Protein AF-A0A2G9GZN3-F1 (afdb_monomer_lite)

Radius of gyration: 18.07 Å; chains: 1; bounding box: 44×40×46 Å

InterPro domains:
  IPR024604 Serine/threonine-protein kinase haspin, C-terminal [SM01331] (128-210)

Organism: NCBI:txid429701

Secondary structure (DSSP, 8-state):
-----S------S---HHHHHHHHHHHHHH--SSPPGGGS-S----------BHHHHHHHHHHHHHHHTSS-B-S---GGGEEEEEE--TT---SBSSS-EEEEEE--SS-EEEETTEEEE--GGG--HHHHS-TT-HHHHHHHHHHHHHTT--SS--THHHHHHHHHHHHHHHHS-SB--HHHHHHHHHHHHHTTT-SSHHHHHTSGGGTTTBSS--

pLDDT: mean 73.01, std 17.75, range [25.95, 96.38]

Foldseek 3Di:
DDDPPVDDDDWQAADDVVVLVVVVVVCVPPPDPDPRSRVDGTDDDADQDDDADLVSLLLQLLVLLVVLQPLKQLLQQDSRQWHWDFDQDPDDDDQFPDRGDTDGRGPRPAIWDDDPNDIDGDQCLPPCVLCPDDDPPLSNVLNVVVCVQCVSVRRDRQQLSSLSSSLSSLVVVLVHDHDDDPVSNVVSVVLSVVSVPDRHSLVSSPDPSCPNTGPDND

Sequence (218 aa):
MVSHCHGLRVCQECYDSALVSAWEAWDAENESDNDNPKVYPADQDLDKFVTQNFDEARSLLALAIAEAAYEFEHRDLHWGNILLRRECSATCSSFLKKKVYLYLLISTLWFKFCKNEDVLFLDLSSNPEPFEDPKGNKQANTYRKMRDVTDKCWEGSFPKTNVLWLQFLVSDLLLKKYEKSSKDKKELRSLKKRLNSYGSAKEAVSDPFFSGLLIEKL

Structure (mmCIF, N/CA/C/O backbone):
data_AF-A0A2G9GZN3-F1
#
_entry.id   AF-A0A2G9GZN3-F1
#
loop_
_atom_site.group_PDB
_atom_site.id
_atom_site.type_symbol
_atom_site.label_atom_id
_atom_site.label_alt_id
_atom_site.label_comp_id
_atom_site.label_asym_id
_atom_site.label_entity_id
_atom_site.label_seq_id
_atom_site.pdbx_PDB_ins_code
_atom_site.Cartn_x
_atom_site.Cartn_y
_atom_site.Cartn_z
_atom_site.occupancy
_atom_site.B_iso_or_equiv
_atom_site.auth_seq_id
_atom_site.auth_comp_id
_atom_site.auth_asym_id
_atom_site.auth_atom_id
_atom_site.pdbx_PDB_model_num
ATOM 1 N N . MET A 1 1 ? -11.477 13.035 -12.952 1.00 28.00 1 MET A N 1
ATOM 2 C CA . MET A 1 1 ? -11.012 14.436 -12.827 1.00 28.00 1 MET A CA 1
ATOM 3 C C . MET A 1 1 ? -9.506 14.376 -12.627 1.00 28.00 1 MET A C 1
ATOM 5 O O . MET A 1 1 ? -9.069 13.639 -11.757 1.00 28.00 1 MET A O 1
ATOM 9 N N . VAL A 1 2 ? -8.733 14.999 -13.516 1.00 25.95 2 VAL A N 1
ATOM 10 C CA . VAL A 1 2 ? -7.273 14.825 -13.621 1.00 25.95 2 VAL A CA 1
ATOM 11 C C . VAL A 1 2 ? -6.598 15.549 -12.453 1.00 25.95 2 VAL A C 1
ATOM 13 O O . VAL A 1 2 ? -6.867 16.736 -12.247 1.00 25.95 2 VAL A O 1
ATOM 16 N N . SER A 1 3 ? -5.753 14.858 -11.681 1.00 34.38 3 SER A N 1
ATOM 17 C CA . SER A 1 3 ? -4.846 15.524 -10.745 1.00 34.38 3 SER A CA 1
ATOM 18 C C . SER A 1 3 ? -3.977 16.474 -11.565 1.00 34.38 3 SER A C 1
ATOM 20 O O . SER A 1 3 ? -3.235 16.069 -12.458 1.00 34.38 3 SER A O 1
ATOM 22 N N . HIS A 1 4 ? -4.141 17.774 -11.342 1.00 33.62 4 HIS A N 1
ATOM 23 C CA . HIS A 1 4 ? -3.307 18.749 -12.022 1.00 33.62 4 HIS A CA 1
ATOM 24 C C . HIS A 1 4 ? -1.944 18.710 -11.335 1.00 33.62 4 HIS A C 1
ATOM 26 O O . HIS A 1 4 ? -1.755 19.283 -10.259 1.00 33.62 4 HIS A O 1
ATOM 32 N N . CYS A 1 5 ? -0.991 18.008 -11.948 1.00 39.75 5 CYS A N 1
ATOM 33 C CA . CYS A 1 5 ? 0.415 18.285 -11.706 1.00 39.75 5 CYS A CA 1
ATOM 34 C C . CYS A 1 5 ? 0.602 19.785 -11.977 1.00 39.75 5 CYS A C 1
ATOM 36 O O . CYS A 1 5 ? 0.400 20.240 -13.102 1.00 39.75 5 CYS A O 1
ATOM 38 N N . HIS A 1 6 ? 0.908 20.566 -10.937 1.00 41.47 6 HIS A N 1
ATOM 39 C CA . HIS A 1 6 ? 1.045 22.026 -11.050 1.00 41.47 6 HIS A CA 1
ATOM 40 C C . HIS A 1 6 ? 2.238 22.422 -11.947 1.00 41.47 6 HIS A C 1
ATOM 42 O O . HIS A 1 6 ? 2.377 23.577 -12.345 1.00 41.47 6 HIS A O 1
ATOM 48 N N . GLY A 1 7 ? 3.072 21.441 -12.290 1.00 35.69 7 GLY A N 1
ATOM 49 C CA . GLY A 1 7 ? 4.163 21.506 -13.242 1.00 35.69 7 GLY A CA 1
ATOM 50 C C . GLY A 1 7 ? 5.203 20.455 -12.876 1.00 35.69 7 GLY A C 1
ATOM 51 O O . GLY A 1 7 ? 5.519 20.286 -11.701 1.00 35.69 7 GLY A O 1
ATOM 52 N N . LEU A 1 8 ? 5.743 19.763 -13.875 1.00 40.09 8 LEU A N 1
ATOM 53 C CA . LEU A 1 8 ? 6.967 18.988 -13.718 1.00 40.09 8 LEU A CA 1
ATOM 54 C C . LEU A 1 8 ? 8.133 19.929 -14.018 1.00 40.09 8 LEU A C 1
ATOM 56 O O . LEU A 1 8 ? 8.182 20.530 -15.093 1.00 40.09 8 LEU A O 1
ATOM 60 N N . ARG A 1 9 ? 9.047 20.088 -13.065 1.00 44.12 9 ARG A N 1
ATOM 61 C CA . ARG A 1 9 ? 10.278 20.855 -13.253 1.00 44.12 9 ARG A CA 1
ATOM 62 C C . ARG A 1 9 ? 11.450 19.986 -12.841 1.00 44.12 9 ARG A C 1
ATOM 64 O O . ARG A 1 9 ? 11.386 19.315 -11.818 1.00 44.12 9 ARG A O 1
ATOM 71 N N . VAL A 1 10 ? 12.500 20.014 -13.647 1.00 43.88 10 VAL A N 1
ATOM 72 C CA . VAL A 1 10 ? 13.801 19.473 -13.265 1.00 43.88 10 VAL A CA 1
ATOM 73 C C . VAL A 1 10 ? 14.529 20.606 -12.550 1.00 43.88 10 VAL A C 1
ATOM 75 O O . VAL A 1 10 ? 14.785 21.645 -13.157 1.00 43.88 10 VAL A O 1
ATOM 78 N N . CYS A 1 11 ? 14.780 20.437 -11.255 1.00 45.72 11 CYS A N 1
ATOM 79 C CA . CYS A 1 11 ? 15.616 21.344 -10.474 1.00 45.72 11 CYS A CA 1
ATOM 80 C C . CYS A 1 11 ? 17.047 20.799 -10.480 1.00 45.72 11 CYS A C 1
ATOM 82 O O . CYS A 1 11 ? 17.236 19.598 -10.322 1.00 45.72 11 CYS A O 1
ATOM 84 N N . GLN A 1 12 ? 18.032 21.668 -10.707 1.00 45.78 12 GLN A N 1
ATOM 85 C CA . GLN A 1 12 ? 19.425 21.275 -10.943 1.00 45.78 12 GLN A CA 1
ATOM 86 C C . GLN A 1 12 ? 20.419 22.077 -10.073 1.00 45.78 12 GLN A C 1
ATOM 88 O O . GLN A 1 12 ? 21.582 22.216 -10.439 1.00 45.78 12 GLN A O 1
ATOM 93 N N . GLU A 1 13 ? 19.978 22.594 -8.915 1.00 52.94 13 GLU A N 1
ATOM 94 C CA . GLU A 1 13 ? 20.825 23.292 -7.926 1.00 52.94 13 GLU A CA 1
ATOM 95 C C . GLU A 1 13 ? 20.633 22.794 -6.490 1.00 52.94 13 GLU A C 1
ATOM 97 O O . GLU A 1 13 ? 19.534 22.362 -6.160 1.00 52.94 13 GLU A O 1
ATOM 102 N N . CYS A 1 14 ? 21.699 22.865 -5.670 1.00 58.94 14 CYS A N 1
ATOM 103 C CA . CYS A 1 14 ? 21.801 22.358 -4.291 1.00 58.94 14 CYS A CA 1
ATOM 104 C C . CYS A 1 14 ? 20.584 22.660 -3.409 1.00 58.94 14 CYS A C 1
ATOM 106 O O . CYS A 1 14 ? 19.927 23.689 -3.555 1.00 58.94 14 CYS A O 1
ATOM 108 N N . TYR A 1 15 ? 20.367 21.805 -2.410 1.00 60.62 15 TYR A N 1
ATOM 109 C CA . TYR A 1 15 ? 19.375 22.061 -1.378 1.00 60.62 15 TYR A CA 1
ATOM 110 C C . TYR A 1 15 ? 19.531 23.415 -0.707 1.00 60.62 15 TYR A C 1
ATOM 112 O O . TYR A 1 15 ? 20.628 23.810 -0.306 1.00 60.62 15 TYR A O 1
ATOM 120 N N . ASP A 1 16 ? 18.394 24.081 -0.519 1.00 74.81 16 ASP A N 1
ATOM 121 C CA . ASP A 1 16 ? 18.324 25.290 0.284 1.00 74.81 16 ASP A CA 1
ATOM 122 C C . ASP A 1 16 ? 18.828 25.003 1.707 1.00 74.81 16 ASP A C 1
ATOM 124 O O . ASP A 1 16 ? 18.494 23.981 2.320 1.00 74.81 16 ASP A O 1
ATOM 128 N N . SER A 1 17 ? 19.637 25.915 2.245 1.00 76.44 17 SER A N 1
ATOM 129 C CA . SER A 1 17 ? 20.240 25.768 3.569 1.00 76.44 17 SER A CA 1
ATOM 130 C C . SER A 1 17 ? 19.199 25.606 4.679 1.00 76.44 17 SER A C 1
ATOM 132 O O . SER A 1 17 ? 19.478 24.937 5.674 1.00 76.44 17 SER A O 1
ATOM 134 N N . ALA A 1 18 ? 17.985 26.136 4.498 1.00 77.19 18 ALA A N 1
ATOM 135 C CA . ALA A 1 18 ? 16.884 25.952 5.434 1.00 77.19 18 ALA A CA 1
ATOM 136 C C . ALA A 1 18 ? 16.395 24.495 5.491 1.00 77.19 18 ALA A C 1
ATOM 138 O O . ALA A 1 18 ? 16.109 23.996 6.580 1.00 77.19 18 ALA A O 1
ATOM 139 N N . LEU A 1 19 ? 16.332 23.797 4.349 1.00 71.56 19 LEU A N 1
ATOM 140 C CA . LEU A 1 19 ? 15.930 22.383 4.287 1.00 71.56 19 LEU A CA 1
ATOM 141 C C . LEU A 1 19 ? 16.989 21.486 4.921 1.00 71.56 19 LEU A C 1
ATOM 143 O O . LEU A 1 19 ? 16.681 20.606 5.719 1.00 71.56 19 LEU A O 1
ATOM 147 N N . VAL A 1 20 ? 18.251 21.782 4.630 1.00 74.94 20 VAL A N 1
ATOM 148 C CA . VAL A 1 20 ? 19.397 21.095 5.219 1.00 74.94 20 VAL A CA 1
ATOM 149 C C . VAL A 1 20 ? 19.402 21.217 6.746 1.00 74.94 20 VAL A C 1
ATOM 151 O O . VAL A 1 20 ? 19.552 20.222 7.449 1.00 74.94 20 VAL A O 1
ATOM 154 N N . SER A 1 21 ? 19.193 22.426 7.276 1.00 79.00 21 SER A N 1
ATOM 155 C CA . SER A 1 21 ? 19.113 22.643 8.725 1.00 79.00 21 SER A CA 1
ATOM 156 C C . SER A 1 21 ? 17.905 21.950 9.362 1.00 79.00 21 SER A C 1
ATOM 158 O O . SER A 1 21 ? 18.009 21.464 10.487 1.00 79.00 21 SER A O 1
ATOM 160 N N . ALA A 1 22 ? 16.770 21.875 8.659 1.00 78.62 22 ALA A N 1
ATOM 161 C CA . ALA A 1 22 ? 15.601 21.138 9.134 1.00 78.62 22 ALA A CA 1
ATOM 162 C C . ALA A 1 22 ? 15.870 19.626 9.212 1.00 78.62 22 ALA A C 1
ATOM 164 O O . ALA A 1 22 ? 15.484 18.985 10.191 1.00 78.62 22 ALA A O 1
ATOM 165 N N . TRP A 1 23 ? 16.577 19.072 8.224 1.00 83.06 23 TRP A N 1
ATOM 166 C CA . TRP A 1 23 ? 16.987 17.670 8.230 1.00 83.06 23 TRP A CA 1
ATOM 167 C C . TRP A 1 23 ? 17.959 17.363 9.374 1.00 83.06 23 TRP A C 1
ATOM 169 O O . TRP A 1 23 ? 17.730 16.415 10.117 1.00 83.06 23 TRP A O 1
ATOM 179 N N . GLU A 1 24 ? 18.992 18.190 9.580 1.00 84.19 24 GLU A N 1
ATOM 180 C CA . GLU A 1 24 ? 19.985 17.997 10.656 1.00 84.19 24 GLU A CA 1
ATOM 181 C C . GLU A 1 24 ? 19.343 18.034 12.049 1.00 84.19 24 GLU A C 1
ATOM 183 O O . GLU A 1 24 ? 19.702 17.246 12.924 1.00 84.19 24 GLU A O 1
ATOM 188 N N . ALA A 1 25 ? 18.356 18.913 12.246 1.00 84.75 25 ALA A N 1
ATOM 189 C CA . ALA A 1 25 ? 17.579 18.960 13.480 1.00 84.75 25 ALA A CA 1
ATOM 190 C C . ALA A 1 25 ? 16.747 17.684 13.689 1.00 84.75 25 ALA A C 1
ATOM 192 O O . ALA A 1 25 ? 16.638 17.196 14.811 1.00 84.75 25 ALA A O 1
ATOM 193 N N . TRP A 1 26 ? 16.176 17.129 12.616 1.00 80.75 26 TRP A N 1
ATOM 194 C CA . TRP A 1 26 ? 15.397 15.895 12.691 1.00 80.75 26 TRP A CA 1
ATOM 195 C C . TRP A 1 26 ? 16.278 14.665 12.936 1.00 80.75 26 TRP A C 1
ATOM 197 O O . TRP A 1 26 ? 15.930 13.826 13.768 1.00 80.75 26 TRP A O 1
ATOM 207 N N . ASP A 1 27 ? 17.410 14.561 12.239 1.00 87.88 27 ASP A N 1
ATOM 208 C CA . ASP A 1 27 ? 18.366 13.4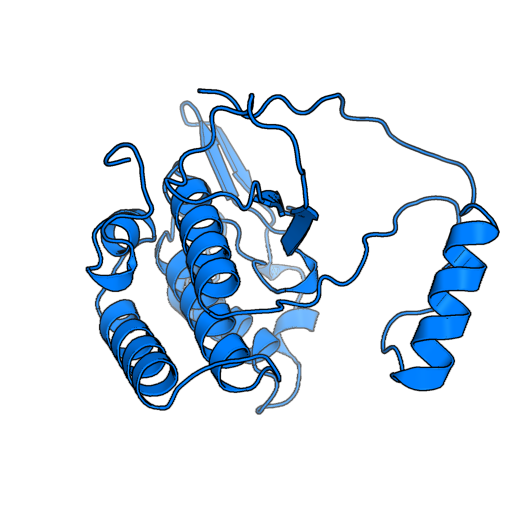53 12.343 1.00 87.88 27 ASP A CA 1
ATOM 209 C C . ASP A 1 27 ? 18.937 13.322 13.758 1.00 87.88 27 ASP A C 1
ATOM 211 O O . ASP A 1 27 ? 18.913 12.238 14.343 1.00 87.88 27 ASP A O 1
ATOM 215 N N . ALA A 1 28 ? 19.311 14.454 14.364 1.00 86.00 28 ALA A N 1
ATOM 216 C CA . ALA A 1 28 ? 19.797 14.509 15.741 1.00 86.00 28 ALA A CA 1
ATOM 217 C C . ALA A 1 28 ? 18.812 13.919 16.771 1.00 86.00 28 ALA A C 1
ATOM 219 O O . ALA A 1 28 ? 19.231 13.476 17.841 1.00 86.00 28 ALA A O 1
ATOM 220 N N . GLU A 1 29 ? 17.511 13.917 16.467 1.00 86.12 29 GLU A N 1
ATOM 221 C CA . GLU A 1 29 ? 16.461 13.402 17.349 1.00 86.12 29 GLU A CA 1
ATOM 222 C C . GLU A 1 29 ? 15.971 11.993 16.981 1.00 86.12 29 GLU A C 1
ATOM 224 O O . GLU A 1 29 ? 15.379 11.318 17.827 1.00 86.12 29 GLU A O 1
ATOM 229 N N . ASN A 1 30 ? 16.155 11.555 15.731 1.00 78.00 30 ASN A N 1
ATOM 230 C CA . ASN A 1 30 ? 15.440 10.396 15.189 1.00 78.00 30 ASN A CA 1
ATOM 231 C C . ASN A 1 30 ? 16.321 9.347 14.496 1.00 78.00 30 ASN A C 1
ATOM 233 O O . ASN A 1 30 ? 15.758 8.322 14.118 1.00 78.00 30 ASN A O 1
ATOM 237 N N . GLU A 1 31 ? 17.632 9.579 14.351 1.00 74.75 31 GLU A N 1
ATOM 238 C CA . GLU A 1 31 ? 18.579 8.702 13.636 1.00 74.75 31 GLU A CA 1
ATOM 239 C C . GLU A 1 31 ? 18.081 8.358 12.222 1.00 74.75 31 GLU A C 1
ATOM 241 O O . GLU A 1 31 ? 17.409 7.355 11.971 1.00 74.75 31 GLU A O 1
ATOM 246 N N . SER A 1 32 ? 18.361 9.243 11.273 1.00 65.94 32 SER A N 1
ATOM 247 C CA . SER A 1 32 ? 17.982 9.065 9.880 1.00 65.94 32 SER A CA 1
ATOM 248 C C . SER A 1 32 ? 18.885 8.045 9.188 1.00 65.94 32 SER A C 1
ATOM 250 O O . SER A 1 32 ? 20.099 8.197 9.150 1.00 65.94 32 SER A O 1
ATOM 252 N N . ASP A 1 33 ? 18.272 7.056 8.537 1.00 57.44 33 ASP A N 1
ATOM 253 C CA . ASP A 1 33 ? 18.961 6.124 7.630 1.00 57.44 33 ASP A CA 1
ATOM 254 C C . ASP A 1 33 ? 19.297 6.752 6.256 1.00 57.44 33 ASP A C 1
ATOM 256 O O . ASP A 1 33 ? 19.888 6.096 5.401 1.00 57.44 33 ASP A O 1
ATOM 260 N N . ASN A 1 34 ? 18.882 8.002 6.014 1.00 64.69 34 ASN A N 1
ATOM 261 C CA . ASN A 1 34 ? 19.174 8.722 4.772 1.00 64.69 34 ASN A CA 1
ATOM 262 C C . ASN A 1 34 ? 20.493 9.490 4.910 1.00 64.69 34 ASN A C 1
ATOM 264 O O . ASN A 1 34 ? 20.782 10.009 5.985 1.00 64.69 34 ASN A O 1
ATOM 268 N N . ASP A 1 35 ? 21.246 9.663 3.824 1.00 70.12 35 ASP A N 1
ATOM 269 C CA . ASP A 1 35 ? 22.378 10.590 3.858 1.00 70.12 35 ASP A CA 1
ATOM 270 C C . ASP A 1 35 ? 21.907 12.044 4.042 1.00 70.12 35 ASP A C 1
ATOM 272 O O . ASP A 1 35 ? 20.816 12.429 3.610 1.00 70.12 35 ASP A O 1
ATOM 276 N N . ASN A 1 36 ? 22.744 12.867 4.678 1.00 74.06 36 ASN A N 1
ATOM 277 C CA . ASN A 1 36 ? 22.468 14.289 4.874 1.00 74.06 36 ASN A CA 1
ATOM 278 C C . ASN A 1 36 ? 22.249 14.981 3.509 1.00 74.06 36 ASN A C 1
ATOM 280 O O . ASN A 1 36 ? 23.095 14.839 2.630 1.00 74.06 36 ASN A O 1
ATOM 284 N N . PRO A 1 37 ? 21.206 15.808 3.319 1.00 68.31 37 PRO A N 1
ATOM 285 C CA . PRO A 1 37 ? 20.920 16.454 2.036 1.00 68.31 37 PRO A CA 1
ATOM 286 C C . PRO A 1 37 ? 22.085 17.271 1.448 1.00 68.31 37 PRO A C 1
ATOM 288 O O . PRO A 1 37 ? 22.131 17.501 0.244 1.00 68.31 37 PRO A O 1
ATOM 291 N N . LYS A 1 38 ? 23.068 17.669 2.275 1.00 72.94 38 LYS A N 1
ATOM 292 C CA . LYS A 1 38 ? 24.327 18.310 1.849 1.00 72.94 38 LYS A CA 1
ATOM 293 C C . LYS A 1 38 ? 25.207 17.450 0.944 1.00 72.94 38 LYS A C 1
ATOM 295 O O . LYS A 1 38 ? 26.003 18.026 0.205 1.00 72.94 38 LYS A O 1
ATOM 300 N N . VAL A 1 39 ? 25.161 16.117 1.052 1.00 65.12 39 VAL A N 1
ATOM 301 C CA . VAL A 1 39 ? 25.993 15.238 0.204 1.00 65.12 39 VAL A CA 1
ATOM 302 C C . VAL A 1 39 ? 25.410 15.049 -1.189 1.00 65.12 39 VAL A C 1
ATOM 304 O O . VAL A 1 39 ? 26.152 14.669 -2.097 1.00 65.12 39 VAL A O 1
ATOM 307 N N . TYR A 1 40 ? 24.135 15.379 -1.390 1.00 52.66 40 TYR A N 1
ATOM 308 C CA . TYR A 1 40 ? 23.533 15.349 -2.711 1.00 52.66 40 TYR A CA 1
ATOM 309 C C . TYR A 1 40 ? 23.767 16.684 -3.431 1.00 52.66 40 TYR A C 1
ATOM 311 O O . TYR A 1 40 ? 23.490 17.757 -2.881 1.00 52.66 40 TYR A O 1
ATOM 319 N N . PRO A 1 41 ? 24.254 16.658 -4.685 1.00 54.25 41 PRO A N 1
ATOM 320 C CA . PRO A 1 41 ? 23.955 17.737 -5.608 1.00 54.25 41 PRO A CA 1
ATOM 321 C C . PRO A 1 41 ? 22.434 17.893 -5.666 1.00 54.25 41 PRO A C 1
ATOM 323 O O . PRO A 1 41 ? 21.716 16.925 -5.494 1.00 54.25 41 PRO A O 1
ATOM 326 N N . ALA A 1 42 ? 21.992 19.128 -5.845 1.00 42.25 42 ALA A N 1
ATOM 327 C CA . ALA A 1 42 ? 20.686 19.627 -6.260 1.00 42.25 42 ALA A CA 1
ATOM 328 C C . ALA A 1 42 ? 19.342 18.893 -6.163 1.00 42.25 42 ALA A C 1
ATOM 330 O O . ALA A 1 42 ? 18.291 19.528 -6.035 1.00 42.25 42 ALA A O 1
ATOM 331 N N . ASP A 1 43 ? 19.323 17.600 -6.370 1.00 43.34 43 ASP A N 1
ATOM 332 C CA . ASP A 1 43 ? 18.161 16.858 -6.767 1.00 43.34 43 ASP A CA 1
ATOM 333 C C . ASP A 1 43 ? 17.666 15.955 -5.631 1.00 43.34 43 ASP A C 1
ATOM 335 O O . ASP A 1 43 ? 18.065 14.806 -5.504 1.00 43.34 43 ASP A O 1
ATOM 339 N N . GLN A 1 44 ? 16.666 16.513 -4.925 1.00 39.62 44 GLN A N 1
ATOM 340 C CA . GLN A 1 44 ? 15.444 15.884 -4.369 1.00 39.62 44 GLN A CA 1
ATOM 341 C C . GLN A 1 44 ? 15.341 15.647 -2.851 1.00 39.62 44 GLN A C 1
ATOM 343 O O . GLN A 1 44 ? 15.824 14.620 -2.392 1.00 39.62 44 GLN A O 1
ATOM 348 N N . ASP A 1 45 ? 14.533 16.452 -2.113 1.00 37.47 45 ASP A N 1
ATOM 349 C CA . ASP A 1 45 ? 13.935 16.005 -0.822 1.00 37.47 45 ASP A CA 1
ATOM 350 C C . ASP A 1 45 ? 12.429 16.096 -0.803 1.00 37.47 45 ASP A C 1
ATOM 352 O O . ASP A 1 45 ? 11.800 16.959 -1.426 1.00 37.47 45 ASP A O 1
ATOM 356 N N . LEU A 1 46 ? 11.900 15.239 0.068 1.00 40.72 46 LEU A N 1
ATOM 357 C CA . LEU A 1 46 ? 10.513 15.147 0.444 1.00 40.72 46 LEU A CA 1
ATOM 358 C C . LEU A 1 46 ? 10.357 14.829 1.943 1.00 40.72 46 LEU A C 1
ATOM 360 O O . LEU A 1 46 ? 10.899 13.854 2.460 1.00 40.72 46 LEU A O 1
ATOM 364 N N . ASP A 1 47 ? 9.553 15.647 2.628 1.00 40.72 47 ASP A N 1
ATOM 365 C CA . ASP A 1 47 ? 9.335 15.613 4.079 1.00 40.72 47 ASP A CA 1
ATOM 366 C C . ASP A 1 47 ? 8.596 14.360 4.594 1.00 40.72 47 ASP A C 1
ATOM 368 O O . ASP A 1 47 ? 7.556 13.941 4.073 1.00 40.72 47 ASP A O 1
ATOM 372 N N . LYS A 1 48 ? 9.071 13.825 5.729 1.00 52.44 48 LYS A N 1
ATOM 373 C CA . LYS A 1 48 ? 8.456 12.703 6.462 1.00 52.44 48 LYS A CA 1
ATOM 374 C C . LYS A 1 48 ? 7.163 13.144 7.166 1.00 52.44 48 LYS A C 1
ATOM 376 O O . LYS A 1 48 ? 7.183 13.796 8.209 1.00 52.44 48 LYS A O 1
ATOM 381 N N . PHE A 1 49 ? 6.007 12.726 6.653 1.00 56.94 49 PHE A N 1
ATOM 382 C CA . PHE A 1 49 ? 4.718 13.023 7.284 1.00 56.94 49 PHE A CA 1
ATOM 383 C C . PHE A 1 49 ? 4.441 12.190 8.548 1.00 56.94 49 PHE A C 1
ATOM 385 O O . PHE A 1 49 ? 4.511 10.955 8.550 1.00 56.94 49 PHE A O 1
ATOM 392 N N . VAL A 1 50 ? 3.988 12.866 9.609 1.00 62.19 50 VAL A N 1
ATOM 393 C CA . VAL A 1 50 ? 3.500 12.243 10.848 1.00 62.19 50 VAL A CA 1
ATOM 394 C C . VAL A 1 50 ? 1.972 12.280 10.895 1.00 62.19 50 VAL A C 1
ATOM 396 O O . VAL A 1 50 ? 1.360 13.348 10.990 1.00 62.19 50 VAL A O 1
ATOM 399 N N . THR A 1 51 ? 1.354 11.097 10.862 1.00 65.44 51 THR A N 1
ATOM 400 C CA . THR A 1 51 ? -0.091 10.912 11.056 1.00 65.44 51 THR A CA 1
ATOM 401 C C . THR A 1 51 ? -0.483 11.241 12.498 1.00 65.44 51 THR A C 1
ATOM 403 O O . THR A 1 51 ? 0.077 10.672 13.432 1.00 65.44 51 THR A O 1
ATOM 406 N N . GLN A 1 52 ? -1.459 12.125 12.691 1.00 69.19 52 GLN A N 1
ATOM 407 C CA . GLN A 1 52 ? -1.910 12.615 13.995 1.00 69.19 52 GLN A CA 1
ATOM 408 C C . GLN A 1 52 ? -3.045 11.774 14.584 1.00 69.19 52 GLN A C 1
ATOM 410 O O . GLN A 1 52 ? -3.053 11.507 15.785 1.00 69.19 52 GLN A O 1
ATOM 415 N N . ASN A 1 53 ? -4.002 11.336 13.760 1.00 78.50 53 ASN A N 1
ATOM 416 C CA . ASN A 1 53 ? -5.194 10.633 14.242 1.00 78.50 53 ASN A CA 1
ATOM 417 C C . ASN A 1 53 ? -5.702 9.554 13.273 1.00 78.50 53 ASN A C 1
ATOM 419 O O . ASN A 1 53 ? -5.258 9.425 12.129 1.00 78.50 53 ASN A O 1
ATOM 423 N N . PHE A 1 54 ? -6.657 8.757 13.753 1.00 81.62 54 PHE A N 1
ATOM 424 C CA . PHE A 1 54 ? -7.217 7.644 12.995 1.00 81.62 54 PHE A CA 1
ATOM 425 C C . PHE A 1 54 ? -8.007 8.062 11.743 1.00 81.62 54 PHE A C 1
ATOM 427 O O . PHE A 1 54 ? -7.948 7.362 10.734 1.00 81.62 54 PHE A O 1
ATOM 434 N N . ASP A 1 55 ? -8.716 9.193 11.763 1.00 77.50 55 ASP A N 1
ATOM 435 C CA . ASP A 1 55 ? -9.439 9.684 10.581 1.00 77.50 55 ASP A CA 1
ATOM 436 C C . ASP A 1 55 ? -8.464 10.108 9.464 1.00 77.50 55 ASP A C 1
ATOM 438 O O . ASP A 1 55 ? -8.720 9.845 8.285 1.00 77.50 55 ASP A O 1
ATOM 442 N N . GLU A 1 56 ? -7.316 10.687 9.825 1.00 75.50 56 GLU A N 1
ATOM 443 C CA . GLU A 1 56 ? -6.224 10.991 8.895 1.00 75.50 56 GLU A CA 1
ATOM 444 C C . GLU A 1 56 ? -5.660 9.688 8.313 1.00 75.50 56 GLU A C 1
ATOM 446 O O . GLU A 1 56 ? -5.660 9.517 7.099 1.00 75.50 56 GLU A O 1
ATOM 451 N N . ALA A 1 57 ? -5.329 8.699 9.153 1.00 80.75 57 ALA A N 1
ATOM 452 C CA . ALA A 1 57 ? -4.874 7.376 8.706 1.00 80.75 57 ALA A CA 1
ATOM 453 C C . ALA A 1 57 ? -5.844 6.698 7.717 1.00 80.75 57 ALA A C 1
ATOM 455 O O . ALA A 1 57 ? -5.420 6.094 6.729 1.00 80.75 57 ALA A O 1
ATOM 456 N N . ARG A 1 58 ? -7.155 6.804 7.963 1.00 82.06 58 ARG A N 1
ATOM 457 C CA . ARG A 1 58 ? -8.190 6.284 7.058 1.00 82.06 58 ARG A CA 1
ATOM 458 C C . ARG A 1 58 ? -8.217 7.023 5.724 1.00 82.06 58 ARG A C 1
ATOM 460 O O . ARG A 1 58 ? -8.338 6.382 4.684 1.00 82.06 58 ARG A O 1
ATOM 467 N N . SER A 1 59 ? -8.104 8.346 5.761 1.00 74.44 59 SER A N 1
ATOM 468 C CA . SER A 1 59 ? -8.111 9.199 4.568 1.00 74.44 59 SER A CA 1
ATOM 469 C C . SER A 1 59 ? -6.899 8.925 3.674 1.00 74.44 59 SER A C 1
ATOM 471 O O . SER A 1 59 ? -7.037 8.838 2.459 1.00 74.44 59 SER A O 1
ATOM 473 N N . LEU A 1 60 ? -5.738 8.673 4.282 1.00 75.69 60 LEU A N 1
ATOM 474 C CA . LEU A 1 60 ? -4.512 8.269 3.588 1.00 75.69 60 LEU A CA 1
ATOM 475 C C . LEU A 1 60 ? -4.660 6.960 2.832 1.00 75.69 60 LEU A C 1
ATOM 477 O O . LEU A 1 60 ? -4.342 6.878 1.649 1.00 75.69 60 LEU A O 1
ATOM 481 N N . LEU A 1 61 ? -5.188 5.941 3.509 1.00 79.50 61 LEU A N 1
ATOM 482 C CA . LEU A 1 61 ? -5.454 4.654 2.879 1.00 79.50 61 LEU A CA 1
ATOM 483 C C . LEU A 1 61 ? -6.489 4.782 1.755 1.00 79.50 61 LEU A C 1
ATOM 485 O O . LEU A 1 61 ? -6.360 4.103 0.743 1.00 79.50 61 LEU A O 1
ATOM 489 N N . ALA A 1 62 ? -7.493 5.649 1.918 1.00 74.69 62 ALA A N 1
ATOM 490 C CA . ALA A 1 62 ? -8.502 5.889 0.891 1.00 74.69 62 ALA A CA 1
ATOM 491 C C . ALA A 1 62 ? -7.895 6.520 -0.373 1.00 74.69 62 ALA A C 1
ATOM 493 O O . ALA A 1 62 ? -8.228 6.088 -1.471 1.00 74.69 62 ALA A O 1
ATOM 494 N N . LEU A 1 63 ? -6.986 7.491 -0.225 1.00 66.25 63 LEU A N 1
ATOM 495 C CA . LEU A 1 63 ? -6.275 8.115 -1.349 1.00 66.25 63 LEU A CA 1
ATOM 496 C C . LEU A 1 63 ? -5.355 7.123 -2.059 1.00 66.25 63 LEU A C 1
ATOM 498 O O . LEU A 1 63 ? -5.453 6.967 -3.271 1.00 66.25 63 LEU A O 1
ATOM 502 N N . ALA A 1 64 ? -4.553 6.380 -1.293 1.00 69.06 64 ALA A N 1
ATOM 503 C CA . ALA A 1 64 ? -3.690 5.324 -1.817 1.00 69.06 64 ALA A CA 1
ATOM 504 C C . ALA A 1 64 ? -4.478 4.285 -2.631 1.00 69.06 64 ALA A C 1
ATOM 506 O O . ALA A 1 64 ? -4.043 3.846 -3.691 1.00 69.06 64 ALA A O 1
ATOM 507 N N . ILE A 1 65 ? -5.661 3.899 -2.145 1.00 72.25 65 ILE A N 1
ATOM 508 C CA . ILE A 1 65 ? -6.559 2.973 -2.838 1.00 72.25 65 ILE A CA 1
ATOM 509 C C . ILE A 1 65 ? -7.179 3.597 -4.082 1.00 72.25 65 ILE A C 1
ATOM 511 O O . ILE A 1 65 ? -7.290 2.919 -5.101 1.00 72.25 65 ILE A O 1
ATOM 515 N N . ALA A 1 66 ? -7.599 4.857 -3.994 1.00 65.50 66 ALA A N 1
ATOM 516 C CA . ALA A 1 66 ? -8.241 5.553 -5.095 1.00 65.50 66 ALA A CA 1
ATOM 517 C C . ALA A 1 66 ? -7.294 5.727 -6.284 1.00 65.50 66 ALA A C 1
ATOM 519 O O . ALA A 1 66 ? -7.678 5.463 -7.420 1.00 65.50 66 ALA A O 1
ATOM 520 N N . GLU A 1 67 ? -6.044 6.100 -6.022 1.00 64.31 67 GLU A N 1
ATOM 521 C CA . GLU A 1 67 ? -5.014 6.219 -7.057 1.00 64.31 67 GLU A CA 1
ATOM 522 C C . GLU A 1 67 ? -4.639 4.854 -7.629 1.00 64.31 67 GLU A C 1
ATOM 524 O O . GLU A 1 67 ? -4.601 4.669 -8.845 1.00 64.31 67 GLU A O 1
ATOM 529 N N . ALA A 1 68 ? -4.481 3.852 -6.764 1.00 64.06 68 ALA A N 1
ATOM 530 C CA . ALA A 1 68 ? -4.224 2.479 -7.179 1.00 64.06 68 ALA A CA 1
ATOM 531 C C . ALA A 1 68 ? -5.385 1.826 -7.959 1.00 64.06 68 ALA A C 1
ATOM 533 O O . ALA A 1 68 ? -5.198 0.759 -8.550 1.00 64.06 68 ALA A O 1
ATOM 534 N N . ALA A 1 69 ? -6.589 2.408 -7.942 1.00 66.50 69 ALA A N 1
ATOM 535 C CA . ALA A 1 69 ? -7.744 1.913 -8.688 1.00 66.50 69 ALA A CA 1
ATOM 536 C C . ALA A 1 69 ? -7.751 2.362 -10.165 1.00 66.50 69 ALA A C 1
ATOM 538 O O . ALA A 1 69 ? -8.455 1.750 -10.970 1.00 66.50 69 ALA A O 1
ATOM 539 N N . TYR A 1 70 ? -6.950 3.367 -10.544 1.00 66.50 70 TYR A N 1
ATOM 540 C CA . TYR A 1 70 ? -6.884 3.937 -11.901 1.00 66.50 70 TYR A CA 1
ATOM 541 C C . TYR A 1 70 ? -5.886 3.207 -12.831 1.00 66.50 70 TYR A C 1
ATOM 543 O O . TYR A 1 70 ? -5.028 3.831 -13.446 1.00 66.50 70 TYR A O 1
ATOM 551 N N . GLU A 1 71 ? -5.978 1.870 -12.922 1.00 62.94 71 GLU A N 1
ATOM 552 C CA . GLU A 1 71 ? -5.140 0.991 -13.787 1.00 62.94 71 GLU A CA 1
ATOM 553 C C . GLU A 1 71 ? -3.612 1.176 -13.661 1.00 62.94 71 GLU A C 1
ATOM 555 O O . GLU A 1 71 ? -2.821 0.733 -14.500 1.00 62.94 71 GLU A O 1
ATOM 560 N N . PHE A 1 72 ? -3.197 1.795 -12.564 1.00 74.12 72 PHE A N 1
ATOM 561 C CA . PHE A 1 72 ? -1.827 2.134 -12.249 1.00 74.12 72 PHE A CA 1
ATOM 562 C C . PHE A 1 72 ? -1.329 1.236 -11.115 1.00 74.12 72 PHE A C 1
ATOM 564 O O . PHE A 1 72 ? -1.961 1.124 -10.061 1.00 74.12 72 PHE A O 1
ATOM 571 N N . GLU A 1 73 ? -0.196 0.571 -11.325 1.00 79.31 73 GLU A N 1
ATOM 572 C CA . GLU A 1 73 ? 0.473 -0.229 -10.300 1.00 79.31 73 GLU A CA 1
ATOM 573 C C . GLU A 1 73 ? 1.618 0.594 -9.723 1.00 79.31 73 GLU A C 1
ATOM 575 O O . GLU A 1 73 ? 2.597 0.863 -10.418 1.00 79.31 73 GLU A O 1
ATOM 580 N N . HIS A 1 74 ? 1.506 0.987 -8.451 1.00 80.25 74 HIS A N 1
ATOM 581 C CA . HIS A 1 74 ? 2.518 1.849 -7.843 1.00 80.25 74 HIS A CA 1
ATOM 582 C C . HIS A 1 74 ? 3.838 1.115 -7.614 1.00 80.25 74 HIS A C 1
ATOM 584 O O . HIS A 1 74 ? 4.877 1.745 -7.662 1.00 80.25 74 HIS A O 1
ATOM 590 N N . ARG A 1 75 ? 3.767 -0.187 -7.297 1.00 84.88 75 ARG A N 1
ATOM 591 C CA . ARG A 1 75 ? 4.849 -1.142 -6.963 1.00 84.88 75 ARG A CA 1
ATOM 592 C C . ARG A 1 75 ? 5.929 -0.688 -5.974 1.00 84.88 75 ARG A C 1
ATOM 594 O O . ARG A 1 75 ? 6.726 -1.527 -5.585 1.00 84.88 75 ARG A O 1
ATOM 601 N N . ASP A 1 76 ? 5.865 0.523 -5.433 1.00 83.69 76 ASP A N 1
ATOM 602 C CA . ASP A 1 76 ? 6.734 0.966 -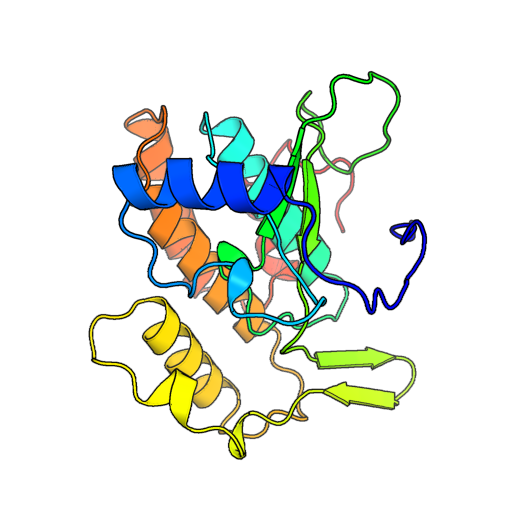4.340 1.00 83.69 76 ASP A CA 1
ATOM 603 C C . ASP A 1 76 ? 6.029 1.874 -3.323 1.00 83.69 76 ASP A C 1
ATOM 605 O O . ASP A 1 76 ? 6.478 2.957 -2.971 1.00 83.69 76 ASP A O 1
ATOM 609 N N . LEU A 1 77 ? 4.812 1.511 -2.913 1.00 82.88 77 LEU A N 1
ATOM 610 C CA . LEU A 1 77 ? 3.952 2.390 -2.108 1.00 82.88 77 LEU A CA 1
ATOM 611 C C . LEU A 1 77 ? 4.259 2.262 -0.603 1.00 82.88 77 LEU A C 1
ATOM 613 O O . LEU A 1 77 ? 3.409 1.858 0.197 1.00 82.88 77 LEU A O 1
ATOM 617 N N . HIS A 1 78 ? 5.498 2.574 -0.217 1.00 83.44 78 HIS A N 1
ATOM 618 C CA . HIS A 1 78 ? 5.892 2.727 1.186 1.00 83.44 78 HIS A CA 1
ATOM 619 C C . HIS A 1 78 ? 5.645 4.159 1.681 1.00 83.44 78 HIS A C 1
ATOM 621 O O . HIS A 1 78 ? 5.376 5.073 0.909 1.00 83.44 78 HIS A O 1
ATOM 627 N N . TRP A 1 79 ? 5.751 4.373 2.996 1.00 78.50 79 TRP A N 1
ATOM 628 C CA . TRP A 1 79 ? 5.502 5.685 3.605 1.00 78.50 79 TRP A CA 1
ATOM 629 C C . TRP A 1 79 ? 6.445 6.793 3.136 1.00 78.50 79 TRP A C 1
ATOM 631 O O . TRP A 1 79 ? 6.049 7.948 3.203 1.00 78.50 79 TRP A O 1
ATOM 641 N N . GLY A 1 80 ? 7.651 6.453 2.673 1.00 70.44 80 GLY A N 1
ATOM 642 C CA . GLY A 1 80 ? 8.589 7.429 2.107 1.00 70.44 80 GLY A CA 1
ATOM 643 C C . GLY A 1 80 ? 8.115 7.986 0.765 1.00 70.44 80 GLY A C 1
ATOM 644 O O . GLY A 1 80 ? 8.368 9.142 0.463 1.00 70.44 80 GLY A O 1
ATOM 645 N N . ASN A 1 81 ? 7.327 7.208 0.022 1.00 73.62 81 ASN A N 1
ATOM 646 C CA . ASN A 1 81 ? 6.723 7.659 -1.224 1.00 73.62 81 ASN A CA 1
ATOM 647 C C . ASN A 1 81 ? 5.347 8.294 -1.009 1.00 73.62 81 ASN A C 1
ATOM 649 O O . ASN A 1 81 ? 4.736 8.694 -1.981 1.00 73.62 81 ASN A O 1
ATOM 653 N N . ILE A 1 82 ? 4.836 8.407 0.222 1.00 71.19 82 ILE A N 1
ATOM 654 C CA . ILE A 1 82 ? 3.534 9.027 0.504 1.00 71.19 82 ILE A CA 1
ATOM 655 C C . ILE A 1 82 ? 3.753 10.438 1.037 1.00 71.19 82 ILE A C 1
ATOM 657 O O . ILE A 1 82 ? 4.078 10.635 2.209 1.00 71.19 82 ILE A O 1
ATOM 661 N N . LEU A 1 83 ? 3.515 11.424 0.180 1.00 62.62 83 LEU A N 1
ATOM 662 C CA . LEU A 1 83 ? 3.635 12.832 0.536 1.00 62.62 83 LEU A CA 1
ATOM 663 C C . LEU A 1 83 ? 2.289 13.418 0.837 1.00 62.62 83 LEU A C 1
ATOM 665 O O . LEU A 1 83 ? 1.319 13.125 0.145 1.00 62.62 83 LEU A O 1
ATOM 669 N N . LEU A 1 84 ? 2.247 14.245 1.873 1.00 62.91 84 LEU A N 1
ATOM 670 C CA . LEU A 1 84 ? 1.001 14.706 2.446 1.00 62.91 84 LEU A CA 1
ATOM 671 C C . LEU A 1 84 ? 1.125 16.158 2.850 1.00 62.91 84 LEU A C 1
ATOM 673 O O . LEU A 1 84 ? 1.893 16.528 3.735 1.00 62.91 84 LEU A O 1
ATOM 677 N N . ARG A 1 85 ? 0.300 16.979 2.212 1.00 60.12 85 ARG A N 1
ATOM 678 C CA . ARG A 1 85 ? 0.161 18.395 2.529 1.00 60.12 85 ARG A CA 1
ATOM 679 C C . ARG A 1 85 ? -1.166 18.610 3.236 1.00 60.12 85 ARG A C 1
ATOM 681 O O . ARG A 1 85 ? -2.200 18.258 2.680 1.00 60.12 85 ARG A O 1
ATOM 688 N N . ARG A 1 86 ? -1.136 19.190 4.440 1.00 62.56 86 ARG A N 1
ATOM 689 C CA . ARG A 1 86 ? -2.346 19.649 5.138 1.00 62.56 86 ARG A CA 1
ATOM 690 C C . ARG A 1 86 ? -2.754 20.999 4.569 1.00 62.56 86 ARG A C 1
ATOM 692 O O . ARG A 1 86 ? -1.950 21.927 4.568 1.00 62.56 86 ARG A O 1
ATOM 699 N N . GLU A 1 87 ? -3.999 21.126 4.132 1.00 56.44 87 GLU A N 1
ATOM 700 C CA . GLU A 1 87 ? -4.542 22.407 3.677 1.00 56.44 87 GLU A CA 1
ATOM 701 C C . GLU A 1 87 ? -5.783 22.798 4.493 1.00 56.44 87 GLU A C 1
ATOM 703 O O . GLU A 1 87 ? -6.655 21.973 4.753 1.00 56.44 87 GLU A O 1
ATOM 708 N N . CYS A 1 88 ? -5.851 24.064 4.922 1.00 48.66 88 CYS A N 1
ATOM 709 C CA . CYS A 1 88 ? -6.939 24.615 5.750 1.00 48.66 88 CYS A CA 1
ATOM 710 C C . CYS A 1 88 ? -8.058 25.294 4.930 1.00 48.66 88 CYS A C 1
ATOM 712 O O . CYS A 1 88 ? -8.967 25.895 5.501 1.00 48.66 88 CYS A O 1
ATOM 714 N N . SER A 1 89 ? -8.001 25.234 3.598 1.00 47.81 89 SER A N 1
ATOM 715 C CA . SER A 1 89 ? -8.939 25.925 2.702 1.00 47.81 89 SER A CA 1
ATOM 716 C C . SER A 1 89 ? -10.246 25.146 2.516 1.00 47.81 89 SER A C 1
ATOM 718 O O . SER A 1 89 ? -10.231 23.948 2.264 1.00 47.81 89 SER A O 1
ATOM 720 N N . ALA A 1 90 ? -11.393 25.826 2.593 1.00 42.25 90 ALA A N 1
ATOM 721 C CA . ALA A 1 90 ? -12.728 25.238 2.436 1.00 42.25 90 ALA A CA 1
ATOM 722 C C . ALA A 1 90 ? -13.114 24.900 0.977 1.00 42.25 90 ALA A C 1
ATOM 724 O O . ALA A 1 90 ? -14.222 24.420 0.746 1.00 42.25 90 ALA A O 1
ATOM 725 N N . THR A 1 91 ? -12.232 25.152 0.005 1.00 36.91 91 THR A N 1
ATOM 726 C CA . THR A 1 91 ? -12.592 25.240 -1.422 1.00 36.91 91 THR A CA 1
ATOM 727 C C . THR A 1 91 ? -11.927 24.181 -2.305 1.00 36.91 91 THR A C 1
ATOM 729 O O . THR A 1 91 ? -11.742 24.417 -3.496 1.00 36.91 91 THR A O 1
ATOM 732 N N . CYS A 1 92 ? -11.547 23.022 -1.760 1.00 38.94 92 CYS A N 1
ATOM 733 C CA . CYS A 1 92 ? -10.934 21.962 -2.560 1.00 38.94 92 CYS A CA 1
ATOM 734 C C . CYS A 1 92 ? -11.888 20.779 -2.780 1.00 38.94 92 CYS A C 1
ATOM 736 O O . CYS A 1 92 ? -12.379 20.165 -1.836 1.00 38.94 92 CYS A O 1
ATOM 738 N N . SER A 1 93 ? -12.155 20.446 -4.041 1.00 40.44 93 SER A N 1
ATOM 739 C CA . SER A 1 93 ? -12.910 19.259 -4.441 1.00 40.44 93 SER A CA 1
ATOM 740 C C . SER A 1 93 ? -12.017 18.017 -4.344 1.00 40.44 93 SER A C 1
ATOM 742 O O . SER A 1 93 ? -11.415 17.607 -5.335 1.00 40.44 93 SER A O 1
ATOM 744 N N . SER A 1 94 ? -11.893 17.422 -3.158 1.00 49.22 94 SER A N 1
ATOM 745 C CA . SER A 1 94 ? -11.244 16.114 -2.990 1.00 49.22 94 SER A CA 1
ATOM 746 C C . SER A 1 94 ? -12.283 15.016 -2.769 1.00 49.22 94 SER A C 1
ATOM 748 O O . SER A 1 94 ? -13.387 15.279 -2.303 1.00 49.22 94 SER A O 1
ATOM 750 N N . PHE A 1 95 ? -11.932 13.764 -3.074 1.00 50.44 95 PHE A N 1
ATOM 751 C CA . PHE A 1 95 ? -12.800 12.591 -2.907 1.00 50.44 95 PHE A CA 1
ATOM 752 C C . PHE A 1 95 ? -13.157 12.272 -1.441 1.00 50.44 95 PHE A C 1
ATOM 754 O O . PHE A 1 95 ? -13.787 11.249 -1.207 1.00 50.44 95 PHE A O 1
ATOM 761 N N . LEU A 1 96 ? -12.770 13.096 -0.459 1.00 50.94 96 LEU A N 1
ATOM 762 C CA . LEU A 1 96 ? -12.909 12.835 0.976 1.00 50.94 96 LEU A CA 1
ATOM 763 C C . LEU A 1 96 ? -13.994 13.713 1.625 1.00 50.94 96 LEU A C 1
ATOM 765 O O . LEU A 1 96 ? -13.942 14.935 1.560 1.00 50.94 96 LEU A O 1
ATOM 769 N N . LYS A 1 97 ? -14.959 13.104 2.330 1.00 46.00 97 LYS A N 1
ATOM 770 C CA . LYS A 1 97 ? -16.071 13.820 3.004 1.00 46.00 97 LYS A CA 1
ATOM 771 C C . LYS A 1 97 ? -15.702 14.581 4.295 1.00 46.00 97 LYS A C 1
ATOM 773 O O . LYS A 1 97 ? -16.565 15.259 4.850 1.00 46.00 97 LYS A O 1
ATOM 778 N N . LYS A 1 98 ? -14.475 14.471 4.823 1.00 43.25 98 LYS A N 1
ATOM 779 C CA . LYS A 1 98 ? -14.052 15.132 6.081 1.00 43.25 98 LYS A CA 1
ATOM 780 C C . LYS A 1 98 ? -12.895 16.111 5.855 1.00 43.25 98 LYS A C 1
ATOM 782 O O . LYS A 1 98 ? -12.043 15.875 5.011 1.00 43.25 98 LYS A O 1
ATOM 787 N N . LYS A 1 99 ? -12.879 17.184 6.664 1.00 39.69 99 LYS A N 1
ATOM 788 C CA . LYS A 1 99 ? -12.000 18.375 6.631 1.00 39.69 99 LYS A CA 1
ATOM 789 C C . LYS A 1 99 ? -10.504 18.104 6.901 1.00 39.69 99 LYS A C 1
ATOM 791 O O . LYS A 1 99 ? -9.909 18.750 7.758 1.00 39.69 99 LYS A O 1
ATOM 796 N N . VAL A 1 100 ? -9.892 17.162 6.196 1.00 43.28 100 VAL A N 1
ATOM 797 C CA . VAL A 1 100 ? -8.434 17.087 6.053 1.00 43.28 100 VAL A CA 1
ATOM 798 C C . VAL A 1 100 ? -8.170 16.854 4.574 1.00 43.28 100 VAL A C 1
ATOM 800 O O . VAL A 1 100 ? -8.360 15.753 4.059 1.00 43.28 100 VAL A O 1
ATOM 803 N N . TYR A 1 101 ? -7.796 17.922 3.876 1.00 49.88 101 TYR A N 1
ATOM 804 C CA . TYR A 1 101 ? -7.375 17.828 2.487 1.00 49.88 101 TYR A CA 1
ATOM 805 C C . TYR A 1 101 ? -5.957 17.289 2.496 1.00 49.88 101 TYR A C 1
ATOM 807 O O . TYR A 1 101 ? -5.036 17.970 2.936 1.00 49.88 101 TYR A O 1
ATOM 815 N N . LEU A 1 102 ? -5.830 16.028 2.101 1.00 49.00 102 LEU A N 1
ATOM 816 C CA . LEU A 1 102 ? -4.566 15.338 1.924 1.00 49.00 102 LEU A CA 1
ATOM 817 C C . LEU A 1 102 ? -4.374 15.226 0.417 1.00 49.00 102 LEU A C 1
ATOM 819 O O . LEU A 1 102 ? -5.182 14.602 -0.267 1.00 49.00 102 LEU A O 1
ATOM 823 N N . TYR A 1 103 ? -3.343 15.881 -0.099 1.00 46.78 103 TYR A N 1
ATOM 824 C CA . TYR A 1 103 ? -2.843 15.576 -1.432 1.00 46.78 103 TYR A CA 1
ATOM 825 C C . TYR A 1 103 ? -1.849 14.456 -1.276 1.00 46.78 103 TYR A C 1
ATOM 827 O O . TYR A 1 103 ? -0.944 14.586 -0.457 1.00 46.78 103 TYR A O 1
ATOM 835 N N . LEU A 1 104 ? -2.047 13.392 -2.039 1.00 53.59 104 LEU A N 1
ATOM 836 C CA . LEU A 1 104 ? -1.080 12.332 -2.178 1.00 53.59 104 LEU A CA 1
ATOM 837 C C . LEU A 1 104 ? -0.241 12.670 -3.413 1.00 53.59 104 LEU A C 1
ATOM 839 O O . LEU A 1 104 ? -0.751 12.701 -4.528 1.00 53.59 104 LEU A O 1
ATOM 843 N N . LEU A 1 105 ? 1.025 13.024 -3.211 1.00 49.50 105 LEU A N 1
ATOM 844 C CA . LEU A 1 105 ? 2.009 12.874 -4.278 1.00 49.50 105 LEU A CA 1
ATOM 845 C C . LEU A 1 105 ? 2.704 11.557 -3.985 1.00 49.50 105 LEU A C 1
ATOM 847 O O . LEU A 1 105 ? 3.313 11.421 -2.922 1.00 49.50 105 LEU A O 1
ATOM 851 N N . ILE A 1 106 ? 2.561 10.596 -4.895 1.00 54.94 106 ILE A N 1
ATOM 852 C CA . ILE A 1 106 ? 3.346 9.378 -4.814 1.00 54.94 106 ILE A CA 1
ATOM 853 C C . ILE A 1 106 ? 4.601 9.534 -5.660 1.00 54.94 106 ILE A C 1
ATOM 855 O O . ILE A 1 106 ? 4.511 9.873 -6.838 1.00 54.94 106 ILE A O 1
ATOM 859 N N . SER A 1 107 ? 5.771 9.336 -5.052 1.00 54.50 107 SER A N 1
ATOM 860 C CA . SER A 1 107 ? 7.027 9.264 -5.796 1.00 54.50 107 SER A CA 1
ATOM 861 C C . SER A 1 107 ? 7.058 7.943 -6.565 1.00 54.50 107 SER A C 1
ATOM 863 O O . SER A 1 107 ? 7.185 6.867 -5.984 1.00 54.50 107 SER A O 1
ATOM 865 N N . THR A 1 108 ? 6.857 8.011 -7.880 1.00 56.53 108 THR A N 1
ATOM 866 C CA . THR A 1 108 ? 6.656 6.840 -8.741 1.00 56.53 108 THR A CA 1
ATOM 867 C C . THR A 1 108 ? 7.957 6.392 -9.404 1.00 56.53 108 THR A C 1
ATOM 869 O O . THR A 1 108 ? 7.992 6.256 -10.624 1.00 56.53 108 THR A O 1
ATOM 872 N N . LEU A 1 109 ? 9.052 6.173 -8.667 1.00 59.78 109 LEU A N 1
ATOM 873 C CA . LEU A 1 109 ? 10.263 5.636 -9.317 1.00 59.78 109 LEU A CA 1
ATOM 874 C C . LEU A 1 109 ? 10.058 4.199 -9.837 1.00 59.78 109 LEU A C 1
ATOM 876 O O . LEU A 1 109 ? 10.707 3.798 -10.796 1.00 59.78 109 LEU A O 1
ATOM 880 N N . TRP A 1 110 ? 9.112 3.443 -9.270 1.00 65.81 110 TRP A N 1
ATOM 881 C CA . TRP A 1 110 ? 8.973 2.001 -9.497 1.00 65.81 110 TRP A CA 1
ATOM 882 C C . TRP A 1 110 ? 7.554 1.622 -9.925 1.00 65.81 110 TRP A C 1
ATOM 884 O O . TRP A 1 110 ? 6.863 0.926 -9.201 1.00 65.81 110 TRP A O 1
ATOM 894 N N . PHE A 1 111 ? 7.077 2.068 -11.082 1.00 69.62 111 PHE A N 1
ATOM 895 C CA . PHE A 1 111 ? 5.664 1.926 -11.458 1.00 69.62 111 PHE A CA 1
ATOM 896 C C . PHE A 1 111 ? 5.423 0.991 -12.647 1.00 69.62 111 PHE A C 1
ATOM 898 O O . PHE A 1 111 ? 6.348 0.596 -13.362 1.00 69.62 111 PHE A O 1
ATOM 905 N N . LYS A 1 112 ? 4.14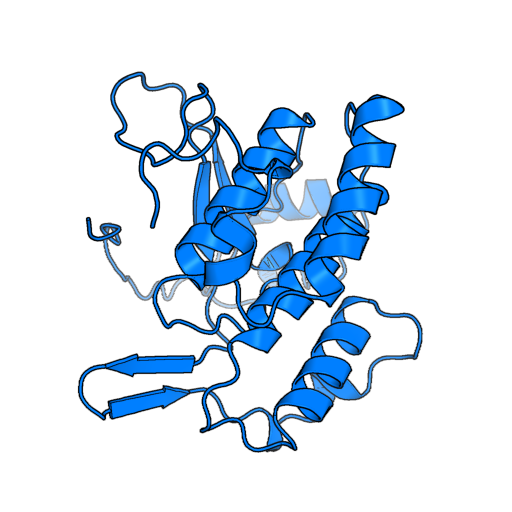3 0.679 -12.884 1.00 73.19 112 LYS A N 1
ATOM 906 C CA . LYS A 1 112 ? 3.630 0.288 -14.200 1.00 73.19 112 LYS A CA 1
ATOM 907 C C . LYS A 1 112 ? 2.370 1.076 -14.532 1.00 73.19 112 LYS A C 1
ATOM 909 O O . LYS A 1 112 ? 1.444 1.180 -13.726 1.00 73.19 112 LYS A O 1
ATOM 914 N N . PHE A 1 113 ? 2.312 1.557 -15.764 1.00 71.12 113 PHE A N 1
ATOM 915 C CA . PHE A 1 113 ? 1.180 2.254 -16.352 1.00 71.12 113 PHE A CA 1
ATOM 916 C C . PHE A 1 113 ? 0.890 1.671 -17.739 1.00 71.12 113 PHE A C 1
ATOM 918 O O . PHE A 1 113 ? 1.815 1.336 -18.474 1.00 71.12 113 PHE A O 1
ATOM 925 N N . CYS A 1 114 ? -0.386 1.505 -18.087 1.00 65.31 114 CYS A N 1
ATOM 926 C CA . CYS A 1 114 ? -0.793 1.108 -19.435 1.00 65.31 114 CYS A CA 1
ATOM 927 C C . CYS A 1 114 ? -1.837 2.090 -19.951 1.00 65.31 114 CYS A C 1
ATOM 929 O O . CYS A 1 114 ? -2.793 2.400 -19.239 1.00 65.31 114 CYS A O 1
ATOM 931 N N . LYS A 1 115 ? -1.656 2.574 -21.179 1.00 69.38 115 LYS A N 1
ATOM 932 C CA . LYS A 1 115 ? -2.636 3.412 -21.867 1.00 69.38 115 LYS A CA 1
ATOM 933 C C . LYS A 1 115 ? -2.615 3.082 -23.349 1.00 69.38 115 LYS A C 1
ATOM 935 O O . LYS A 1 115 ? -1.586 3.242 -23.982 1.00 69.38 115 LYS A O 1
ATOM 940 N N . ASN A 1 116 ? -3.770 2.708 -23.900 1.00 61.50 116 ASN A N 1
ATOM 941 C CA . ASN A 1 116 ? -3.940 2.440 -25.332 1.00 61.50 116 ASN A CA 1
ATOM 942 C C . ASN A 1 116 ? -2.879 1.470 -25.894 1.00 61.50 116 ASN A C 1
ATOM 944 O O . ASN A 1 116 ? -2.228 1.790 -26.877 1.00 61.50 116 ASN A O 1
ATOM 948 N N . GLU A 1 117 ? -2.708 0.311 -25.250 1.00 67.94 117 GLU A N 1
ATOM 949 C CA . GLU A 1 117 ? -1.736 -0.746 -25.607 1.00 67.94 117 GLU A CA 1
ATOM 950 C C . GLU A 1 117 ? -0.256 -0.422 -25.329 1.00 67.94 117 GLU A C 1
ATOM 952 O O . GLU A 1 117 ? 0.544 -1.349 -25.216 1.00 67.94 117 GLU A O 1
ATOM 957 N N . ASP A 1 118 ? 0.100 0.841 -25.082 1.00 71.25 118 ASP A N 1
ATOM 958 C CA . ASP A 1 118 ? 1.441 1.215 -24.634 1.00 71.25 118 ASP A CA 1
ATOM 959 C C . ASP A 1 118 ? 1.615 0.935 -23.134 1.00 71.25 118 ASP A C 1
ATOM 961 O O . ASP A 1 118 ? 0.890 1.473 -22.285 1.00 71.25 118 ASP A O 1
ATOM 965 N N . VAL A 1 119 ? 2.608 0.106 -22.796 1.00 75.62 119 VAL A N 1
ATOM 966 C CA . VAL A 1 119 ? 2.984 -0.218 -21.415 1.00 75.62 119 VAL A CA 1
ATOM 967 C C . VAL A 1 119 ? 4.295 0.475 -21.065 1.00 75.62 119 VAL A C 1
ATOM 969 O O . VAL A 1 119 ? 5.329 0.228 -21.679 1.00 75.62 119 VAL A O 1
ATOM 972 N N . LEU A 1 120 ? 4.261 1.314 -20.032 1.00 76.00 120 LEU A N 1
ATOM 973 C CA . LEU A 1 120 ? 5.449 1.902 -19.423 1.00 76.00 120 LEU A CA 1
ATOM 974 C C . LEU A 1 120 ? 5.648 1.273 -18.047 1.00 76.00 120 LEU A C 1
ATOM 976 O O . LEU A 1 120 ? 4.748 1.325 -17.205 1.00 76.00 120 LEU A O 1
ATOM 980 N N . PHE A 1 121 ? 6.809 0.671 -17.816 1.00 78.06 121 PHE A N 1
ATOM 981 C CA . PHE A 1 121 ? 7.128 0.030 -16.546 1.00 78.06 121 PHE A CA 1
ATOM 982 C C . PHE A 1 121 ? 8.628 0.073 -16.258 1.00 78.06 121 PHE A C 1
ATOM 984 O O . PHE A 1 121 ? 9.440 0.200 -17.173 1.00 78.06 121 PHE A O 1
ATOM 991 N N . LEU A 1 122 ? 8.982 -0.069 -14.981 1.00 78.44 122 LEU A N 1
ATOM 992 C CA . LEU A 1 122 ? 10.351 -0.362 -14.567 1.00 78.44 122 LEU A CA 1
ATOM 993 C C . LEU A 1 122 ? 10.521 -1.877 -14.390 1.00 78.44 122 LEU A C 1
ATOM 995 O O . LEU A 1 122 ? 9.763 -2.508 -13.645 1.00 78.44 122 LEU A O 1
ATOM 999 N N . ASP A 1 123 ? 11.521 -2.458 -15.054 1.00 79.69 123 ASP A N 1
ATOM 1000 C CA . ASP A 1 123 ? 11.865 -3.865 -14.865 1.00 79.69 123 ASP A CA 1
ATOM 1001 C C . ASP A 1 123 ? 12.731 -4.056 -13.615 1.00 79.69 123 ASP A C 1
ATOM 1003 O O . ASP A 1 123 ? 13.921 -3.737 -13.591 1.00 79.69 123 ASP A O 1
ATOM 1007 N N . LEU A 1 124 ? 12.131 -4.625 -12.569 1.00 79.94 124 LEU A N 1
ATOM 1008 C CA . LEU A 1 124 ? 12.820 -4.868 -11.300 1.00 79.94 124 LEU A CA 1
ATOM 1009 C C . LEU A 1 124 ? 13.636 -6.163 -11.319 1.00 79.94 124 LEU A C 1
ATOM 1011 O O . LEU A 1 124 ? 14.344 -6.447 -10.356 1.00 79.94 124 LEU A O 1
ATOM 1015 N N . SER A 1 125 ? 13.544 -6.969 -12.385 1.00 77.94 125 SER A N 1
ATOM 1016 C CA . SER A 1 125 ? 14.345 -8.189 -12.525 1.00 77.94 125 SER A CA 1
ATOM 1017 C C . SER A 1 125 ? 15.848 -7.891 -12.572 1.00 77.94 125 SER A C 1
ATOM 1019 O O . SER A 1 125 ? 16.651 -8.716 -12.137 1.00 77.94 125 SER A O 1
ATOM 1021 N N . SER A 1 126 ? 16.206 -6.687 -13.028 1.00 74.50 126 SER A N 1
ATOM 1022 C CA . SER A 1 126 ? 17.584 -6.215 -13.166 1.00 74.50 126 SER A CA 1
ATOM 1023 C C . SER A 1 126 ? 18.155 -5.583 -11.891 1.00 74.50 126 SER A C 1
ATOM 1025 O O . SER A 1 126 ? 19.350 -5.304 -11.854 1.00 74.50 126 SER A O 1
ATOM 1027 N N . ASN A 1 127 ? 17.341 -5.371 -10.845 1.00 75.38 127 ASN A N 1
ATOM 1028 C CA . ASN A 1 127 ? 17.800 -4.797 -9.578 1.00 75.38 127 ASN A CA 1
ATOM 1029 C C . ASN A 1 127 ? 17.516 -5.741 -8.388 1.00 75.38 127 ASN A C 1
ATOM 1031 O O . ASN A 1 127 ? 16.384 -5.786 -7.899 1.00 75.38 127 ASN A O 1
ATOM 1035 N N . PRO A 1 128 ? 18.513 -6.510 -7.907 1.00 73.94 128 PRO A N 1
ATOM 1036 C CA . PRO A 1 128 ? 18.303 -7.486 -6.841 1.00 73.94 128 PRO A CA 1
ATOM 1037 C C . PRO A 1 128 ? 18.204 -6.857 -5.441 1.00 73.94 128 PRO A C 1
ATOM 1039 O O . PRO A 1 128 ? 17.582 -7.454 -4.560 1.00 73.94 128 PRO A O 1
ATOM 1042 N N . GLU A 1 129 ? 18.748 -5.655 -5.247 1.00 76.94 129 GLU A N 1
ATOM 1043 C CA . GLU A 1 129 ? 18.948 -5.007 -3.944 1.00 76.94 129 GLU A CA 1
ATOM 1044 C C . GLU A 1 129 ? 17.677 -4.951 -3.064 1.00 76.94 129 GLU A C 1
ATOM 1046 O O . GLU A 1 129 ? 17.724 -5.434 -1.928 1.00 76.94 129 GLU A O 1
ATOM 1051 N N . PRO A 1 130 ? 16.486 -4.545 -3.561 1.00 75.19 130 PRO A N 1
ATOM 1052 C CA . PRO A 1 130 ? 15.270 -4.497 -2.735 1.00 75.19 130 PRO A CA 1
ATOM 1053 C C . PRO A 1 130 ? 14.797 -5.871 -2.224 1.00 75.19 130 PRO A C 1
ATOM 1055 O O . PRO A 1 130 ? 13.963 -5.965 -1.316 1.00 75.19 130 PRO A O 1
ATOM 1058 N N . PHE A 1 131 ? 15.278 -6.965 -2.824 1.00 80.75 131 PHE A N 1
ATOM 1059 C CA . PHE A 1 131 ? 14.880 -8.332 -2.485 1.00 80.75 131 PHE A CA 1
ATOM 1060 C C . PHE A 1 131 ? 15.851 -9.030 -1.525 1.00 80.75 131 PHE A C 1
ATOM 1062 O O . PHE A 1 131 ? 15.465 -10.054 -0.938 1.00 80.75 131 PHE A O 1
ATOM 1069 N N . GLU A 1 132 ? 17.069 -8.506 -1.375 1.00 79.31 132 GLU A N 1
ATOM 1070 C CA . GLU A 1 132 ? 18.182 -9.118 -0.631 1.00 79.31 132 GLU A CA 1
ATOM 1071 C C . GLU A 1 132 ? 18.182 -8.784 0.862 1.00 79.31 132 GLU A C 1
ATOM 1073 O O . GLU A 1 132 ? 18.743 -9.528 1.667 1.00 79.31 132 GLU A O 1
ATOM 1078 N N . ASP A 1 133 ? 17.455 -7.739 1.244 1.00 79.69 133 ASP A N 1
ATOM 1079 C CA . ASP A 1 133 ? 17.319 -7.305 2.627 1.00 79.69 133 ASP A CA 1
ATOM 1080 C C . ASP A 1 133 ? 16.884 -8.431 3.589 1.00 79.69 133 ASP A C 1
ATOM 1082 O O . ASP A 1 133 ? 16.047 -9.278 3.231 1.00 79.69 133 ASP A O 1
ATOM 1086 N N . PRO A 1 134 ? 17.349 -8.430 4.855 1.00 80.88 134 PRO A N 1
ATOM 1087 C CA . PRO A 1 134 ? 17.101 -9.516 5.796 1.00 80.88 134 PRO A CA 1
ATOM 1088 C C . PRO A 1 134 ? 15.623 -9.895 5.962 1.00 80.88 134 PRO A C 1
ATOM 1090 O O . PRO A 1 134 ? 14.694 -9.076 5.895 1.00 80.88 134 PRO A O 1
ATOM 1093 N N . LYS A 1 135 ? 15.384 -11.178 6.263 1.00 72.69 135 LYS A N 1
ATOM 1094 C CA . LYS A 1 135 ? 14.059 -11.651 6.686 1.00 72.69 135 LYS A CA 1
ATOM 1095 C C . LYS A 1 135 ? 13.659 -10.922 7.969 1.00 72.69 135 LYS A C 1
ATOM 1097 O O . LYS A 1 135 ? 14.243 -11.140 9.020 1.00 72.69 135 LYS A O 1
ATOM 1102 N N . GLY A 1 136 ? 12.641 -10.074 7.869 1.00 76.69 136 GLY A N 1
ATOM 1103 C CA . GLY A 1 136 ? 12.180 -9.234 8.978 1.00 76.69 136 GLY A CA 1
ATOM 1104 C C . GLY A 1 136 ? 11.899 -7.803 8.537 1.00 76.69 136 GLY A C 1
ATOM 1105 O O . GLY A 1 136 ? 10.939 -7.208 9.027 1.00 76.69 136 GLY A O 1
ATOM 1106 N N . ASN A 1 137 ? 12.625 -7.304 7.526 1.00 85.50 137 ASN A N 1
ATOM 1107 C CA . ASN A 1 137 ? 12.293 -6.033 6.893 1.00 85.50 137 ASN A CA 1
ATOM 1108 C C . ASN A 1 137 ? 10.929 -6.158 6.184 1.00 85.50 137 ASN A C 1
ATOM 1110 O O . ASN A 1 137 ? 10.729 -6.982 5.286 1.00 85.50 137 ASN A O 1
ATOM 1114 N N . LYS A 1 138 ? 9.947 -5.366 6.629 1.00 86.88 138 LYS A N 1
ATOM 1115 C CA . LYS A 1 138 ? 8.578 -5.385 6.091 1.00 86.88 138 LYS A CA 1
ATOM 1116 C C . LYS A 1 138 ? 8.513 -4.922 4.636 1.00 86.88 138 LYS A C 1
ATOM 1118 O O . LYS A 1 138 ? 7.695 -5.457 3.886 1.00 86.88 138 LYS A O 1
ATOM 1123 N N . GLN A 1 139 ? 9.327 -3.938 4.264 1.00 87.00 139 GLN A N 1
ATOM 1124 C CA . GLN A 1 139 ? 9.378 -3.382 2.916 1.00 87.00 139 GLN A CA 1
ATOM 1125 C C . GLN A 1 139 ? 9.985 -4.416 1.962 1.00 87.00 139 GLN A C 1
ATOM 1127 O O . GLN A 1 139 ? 9.302 -4.856 1.039 1.00 87.00 139 GLN A O 1
ATOM 1132 N N . ALA A 1 140 ? 11.149 -4.972 2.310 1.00 88.31 140 ALA A N 1
ATOM 1133 C CA . ALA A 1 140 ? 11.770 -6.100 1.604 1.00 88.31 140 ALA A CA 1
ATOM 1134 C C . ALA A 1 140 ? 10.836 -7.309 1.438 1.00 88.31 140 ALA A C 1
ATOM 1136 O O . ALA A 1 140 ? 10.721 -7.915 0.372 1.00 88.31 140 ALA A O 1
ATOM 1137 N N . ASN A 1 141 ? 10.095 -7.656 2.495 1.00 91.56 141 ASN A N 1
ATOM 1138 C CA . ASN A 1 141 ? 9.085 -8.713 2.434 1.00 91.56 141 ASN A CA 1
ATOM 1139 C C . ASN A 1 141 ? 7.941 -8.391 1.459 1.00 91.56 141 ASN A C 1
ATOM 1141 O O . ASN A 1 141 ? 7.358 -9.314 0.893 1.00 91.56 141 ASN A O 1
ATOM 1145 N N . THR A 1 142 ? 7.598 -7.116 1.276 1.00 92.69 142 THR A N 1
ATOM 1146 C CA . THR A 1 142 ? 6.576 -6.684 0.314 1.00 92.69 142 THR A CA 1
ATOM 1147 C C . THR A 1 142 ? 7.099 -6.807 -1.116 1.00 92.69 142 THR A C 1
ATOM 1149 O O . THR A 1 142 ? 6.398 -7.395 -1.940 1.00 92.69 142 THR A O 1
ATOM 1152 N N . TYR A 1 143 ? 8.349 -6.409 -1.387 1.00 91.31 143 TYR A N 1
ATOM 1153 C CA . TYR A 1 143 ? 8.992 -6.655 -2.687 1.00 91.31 143 TYR A CA 1
ATOM 1154 C C . TYR A 1 143 ? 9.044 -8.143 -3.032 1.00 91.31 143 TYR A C 1
ATOM 1156 O O . TYR A 1 143 ? 8.609 -8.537 -4.113 1.00 91.31 143 TYR A O 1
ATOM 1164 N N . ARG A 1 144 ? 9.473 -9.000 -2.095 1.00 93.06 144 ARG A N 1
ATOM 1165 C CA . ARG A 1 144 ? 9.491 -10.460 -2.301 1.00 93.06 144 ARG A CA 1
ATOM 1166 C C . ARG A 1 144 ? 8.118 -11.014 -2.687 1.00 93.06 144 ARG A C 1
ATOM 1168 O O . ARG A 1 144 ? 8.022 -11.745 -3.663 1.00 93.06 144 ARG A O 1
ATOM 1175 N N . LYS A 1 145 ? 7.052 -10.601 -1.993 1.00 94.06 145 LYS A N 1
ATOM 1176 C CA . LYS A 1 145 ? 5.680 -11.015 -2.336 1.00 94.06 145 LYS A CA 1
ATOM 1177 C C . LYS A 1 145 ? 5.244 -10.536 -3.717 1.00 94.06 145 LYS A C 1
ATOM 1179 O O . LYS A 1 145 ? 4.539 -11.267 -4.400 1.00 94.06 145 LYS A O 1
ATOM 1184 N N . MET A 1 146 ? 5.617 -9.320 -4.121 1.00 92.56 146 MET A N 1
ATOM 1185 C CA . MET A 1 146 ? 5.311 -8.8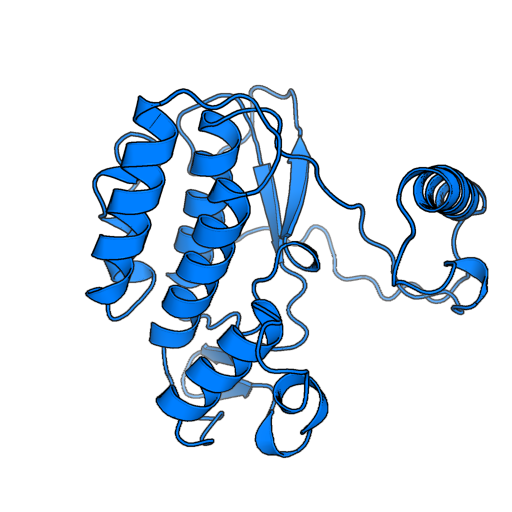48 -5.474 1.00 92.56 146 MET A CA 1
ATOM 1186 C C . MET A 1 146 ? 6.032 -9.690 -6.517 1.00 92.56 146 MET A C 1
ATOM 1188 O O . MET A 1 146 ? 5.388 -10.113 -7.463 1.00 92.56 146 MET A O 1
ATOM 1192 N N . ARG A 1 147 ? 7.316 -10.001 -6.308 1.00 91.94 147 ARG A N 1
ATOM 1193 C CA . ARG A 1 147 ? 8.085 -10.877 -7.201 1.00 91.94 147 ARG A CA 1
ATOM 1194 C C . ARG A 1 147 ? 7.443 -12.256 -7.354 1.00 91.94 147 ARG A C 1
ATOM 1196 O O . ARG A 1 147 ? 7.427 -12.789 -8.457 1.00 91.94 147 ARG A O 1
ATOM 1203 N N . ASP A 1 148 ? 6.913 -12.812 -6.265 1.00 93.50 148 ASP A N 1
ATOM 1204 C CA . ASP A 1 148 ? 6.204 -14.095 -6.291 1.00 93.50 148 ASP A CA 1
ATOM 1205 C C . ASP A 1 148 ? 4.872 -13.995 -7.062 1.00 93.50 148 ASP A C 1
ATOM 1207 O O . ASP A 1 148 ? 4.485 -14.929 -7.754 1.00 93.50 148 ASP A O 1
ATOM 1211 N N . VAL A 1 149 ? 4.169 -12.858 -6.966 1.00 93.31 149 VAL A N 1
ATOM 1212 C CA . VAL A 1 149 ? 2.914 -12.598 -7.697 1.00 93.31 149 VAL A CA 1
ATOM 1213 C C . VAL A 1 149 ? 3.152 -12.345 -9.185 1.00 93.31 149 VAL A C 1
ATOM 1215 O O . VAL A 1 149 ? 2.338 -12.767 -10.002 1.00 93.31 149 VAL A O 1
ATOM 1218 N N . THR A 1 150 ? 4.225 -11.635 -9.532 1.00 90.88 150 THR A N 1
ATOM 1219 C CA . THR A 1 150 ? 4.560 -11.283 -10.918 1.00 90.88 150 THR A CA 1
ATOM 1220 C C . THR A 1 150 ? 5.285 -12.408 -11.646 1.00 90.88 150 THR A C 1
ATOM 1222 O O . THR A 1 150 ? 5.458 -12.324 -12.856 1.00 90.88 150 THR A O 1
ATOM 1225 N N . ASP A 1 151 ? 5.751 -13.433 -10.925 1.00 91.12 151 ASP A N 1
ATOM 1226 C CA . ASP A 1 151 ? 6.682 -14.453 -11.427 1.00 91.12 151 ASP A CA 1
ATOM 1227 C C . ASP A 1 151 ? 7.883 -13.825 -12.162 1.00 91.12 151 ASP A C 1
ATOM 1229 O O . ASP A 1 151 ? 8.322 -14.272 -13.219 1.00 91.12 151 ASP A O 1
ATOM 1233 N N . LYS A 1 152 ? 8.376 -12.698 -11.622 1.00 87.25 152 LYS A N 1
ATOM 1234 C CA . LYS A 1 152 ? 9.410 -11.825 -12.221 1.00 87.25 152 LYS A CA 1
ATOM 1235 C C . LYS A 1 152 ? 9.044 -11.196 -13.576 1.00 87.25 152 LYS A C 1
ATOM 1237 O O . LYS A 1 152 ? 9.855 -10.450 -14.117 1.00 87.25 152 LYS A O 1
ATOM 1242 N N . CYS A 1 153 ? 7.845 -11.426 -14.104 1.00 88.06 153 CYS A N 1
ATOM 1243 C CA . CYS A 1 153 ? 7.332 -10.762 -15.296 1.00 88.06 153 CYS A CA 1
ATOM 1244 C C . CYS A 1 153 ? 6.770 -9.387 -14.912 1.00 88.06 153 CYS A C 1
ATOM 1246 O O . CYS A 1 153 ? 5.580 -9.228 -14.674 1.00 88.06 153 CYS A O 1
ATOM 1248 N N . TRP A 1 154 ? 7.624 -8.370 -14.799 1.00 87.50 154 TRP A N 1
ATOM 1249 C CA . TRP A 1 154 ? 7.183 -7.025 -14.404 1.00 87.50 154 TRP A CA 1
ATOM 1250 C C . TRP A 1 154 ? 6.430 -6.280 -15.516 1.00 87.50 154 TRP A C 1
ATOM 1252 O O . TRP A 1 154 ? 5.709 -5.329 -15.228 1.00 87.50 154 TRP A O 1
ATOM 1262 N N . GLU A 1 155 ? 6.530 -6.717 -16.767 1.00 85.88 155 GLU A N 1
ATOM 1263 C CA . GLU A 1 155 ? 5.775 -6.135 -17.883 1.00 85.88 155 GLU A CA 1
ATOM 1264 C C . GLU A 1 155 ? 4.262 -6.390 -17.763 1.00 85.88 155 GLU A C 1
ATOM 1266 O O . GLU A 1 155 ? 3.441 -5.533 -18.100 1.00 85.88 155 GLU A O 1
ATOM 1271 N N . GLY A 1 156 ? 3.880 -7.559 -17.236 1.00 85.75 156 GLY A N 1
ATOM 1272 C CA . GLY A 1 156 ? 2.479 -7.939 -17.087 1.00 85.75 156 GLY A CA 1
ATOM 1273 C C . GLY A 1 156 ? 1.719 -7.075 -16.075 1.00 85.75 156 GLY A C 1
ATOM 1274 O O . GLY A 1 156 ? 2.299 -6.324 -15.284 1.00 85.75 156 GLY A O 1
ATOM 1275 N N . SER A 1 157 ? 0.387 -7.199 -16.083 1.00 86.94 157 SER A N 1
ATOM 1276 C CA . SER A 1 157 ? -0.461 -6.490 -15.125 1.00 86.94 157 SER A CA 1
ATOM 1277 C C . SER A 1 157 ? -0.800 -7.353 -13.918 1.00 86.94 157 SER A C 1
ATOM 1279 O O . SER A 1 157 ? -1.444 -8.396 -14.035 1.00 86.94 157 SER A O 1
ATOM 1281 N N . PHE A 1 158 ? -0.416 -6.867 -12.741 1.00 90.75 158 PHE A N 1
ATOM 1282 C CA . PHE A 1 158 ? -0.622 -7.538 -11.466 1.00 90.75 158 PHE A CA 1
ATOM 1283 C C . PHE A 1 158 ? -1.213 -6.563 -10.437 1.00 90.75 158 PHE A C 1
ATOM 1285 O O . PHE A 1 158 ? -0.526 -6.167 -9.493 1.00 90.75 158 PHE A O 1
ATOM 1292 N N . PRO A 1 159 ? -2.514 -6.209 -10.531 1.00 89.38 159 PRO A N 1
ATOM 1293 C CA . PRO A 1 159 ? -3.177 -5.279 -9.603 1.00 89.38 159 PRO A CA 1
ATOM 1294 C C . PRO A 1 159 ? -3.089 -5.685 -8.123 1.00 89.38 159 PRO A C 1
ATOM 1296 O O . PRO A 1 159 ? -3.250 -4.859 -7.219 1.00 89.38 159 PRO A O 1
ATOM 1299 N N . LYS A 1 160 ? -2.804 -6.965 -7.860 1.00 92.44 160 LYS A N 1
ATOM 1300 C CA . LYS A 1 160 ? -2.554 -7.509 -6.525 1.00 92.44 160 LYS A CA 1
ATOM 1301 C C . LYS A 1 160 ? -1.339 -6.863 -5.850 1.00 92.44 160 LYS A C 1
ATOM 1303 O O . LYS A 1 160 ? -1.315 -6.791 -4.623 1.00 92.44 160 LYS A O 1
ATOM 1308 N N . THR A 1 161 ? -0.367 -6.351 -6.608 1.00 91.50 161 THR A N 1
ATOM 1309 C CA . THR A 1 161 ? 0.804 -5.631 -6.071 1.00 91.50 161 THR A CA 1
ATOM 1310 C C . THR A 1 161 ? 0.389 -4.403 -5.258 1.00 91.50 161 THR A C 1
ATOM 1312 O O . THR A 1 1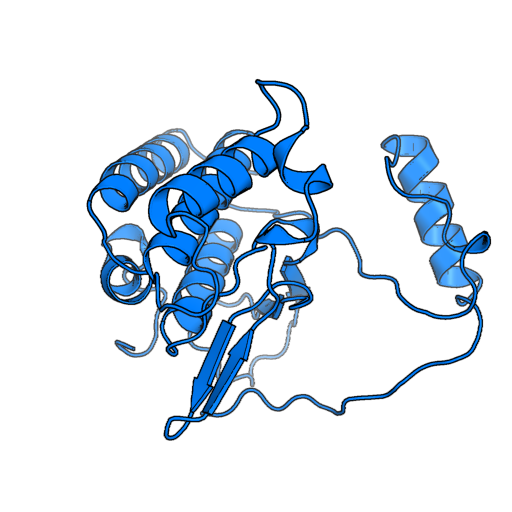61 ? 0.881 -4.209 -4.147 1.00 91.50 161 THR A O 1
ATOM 1315 N N . ASN A 1 162 ? -0.611 -3.648 -5.719 1.00 90.12 162 ASN A N 1
ATOM 1316 C CA . ASN A 1 162 ? -1.181 -2.534 -4.959 1.00 90.12 162 ASN A CA 1
ATOM 1317 C C . ASN A 1 162 ? -1.790 -3.013 -3.633 1.00 90.12 162 ASN A C 1
ATOM 1319 O O . ASN A 1 162 ? -1.577 -2.402 -2.589 1.00 90.12 162 ASN A O 1
ATOM 1323 N N . VAL A 1 163 ? -2.491 -4.153 -3.633 1.00 92.62 163 VAL A N 1
ATOM 1324 C CA . VAL A 1 163 ? -3.059 -4.741 -2.407 1.00 92.62 163 VAL A CA 1
ATOM 1325 C C . VAL A 1 163 ? -1.967 -5.119 -1.405 1.00 92.62 163 VAL A C 1
ATOM 1327 O O . VAL A 1 163 ? -2.135 -4.892 -0.205 1.00 92.62 163 VAL A O 1
ATOM 1330 N N . LEU A 1 164 ? -0.834 -5.651 -1.871 1.00 94.19 164 LEU A N 1
ATOM 1331 C CA . LEU A 1 164 ? 0.311 -5.970 -1.011 1.00 94.19 164 LEU A CA 1
ATOM 1332 C C . LEU A 1 164 ? 0.866 -4.721 -0.317 1.00 94.19 164 LEU A C 1
ATOM 1334 O O . LEU A 1 164 ? 1.126 -4.755 0.889 1.00 94.19 164 LEU A O 1
ATOM 1338 N N . TRP A 1 165 ? 0.964 -3.603 -1.033 1.00 91.94 165 TRP A N 1
ATOM 1339 C CA . TRP A 1 165 ? 1.373 -2.337 -0.434 1.00 91.94 165 TRP A CA 1
ATOM 1340 C C . TRP A 1 165 ? 0.342 -1.765 0.539 1.00 91.94 165 TRP A C 1
ATOM 1342 O O . TRP A 1 165 ? 0.704 -1.303 1.618 1.00 91.94 165 TRP A O 1
ATOM 1352 N N . LEU A 1 166 ? -0.954 -1.882 0.254 1.00 91.38 166 LEU A N 1
ATOM 1353 C CA . LEU A 1 166 ? -1.991 -1.494 1.217 1.00 91.38 166 LEU A CA 1
ATOM 1354 C C . LEU A 1 166 ? -1.887 -2.303 2.516 1.00 91.38 166 LEU A C 1
ATOM 1356 O O . LEU A 1 166 ? -2.020 -1.757 3.613 1.00 91.38 166 LEU A O 1
ATOM 1360 N N . GLN A 1 167 ? -1.584 -3.600 2.422 1.00 93.75 167 GLN A N 1
ATOM 1361 C CA . GLN A 1 167 ? -1.316 -4.426 3.601 1.00 93.75 167 GLN A CA 1
ATOM 1362 C C . GLN A 1 167 ? -0.073 -3.957 4.365 1.00 93.75 167 GLN A C 1
ATOM 1364 O O . GLN A 1 167 ? -0.071 -4.009 5.603 1.00 93.75 167 GLN A O 1
ATOM 1369 N N . PHE A 1 168 ? 0.972 -3.515 3.659 1.00 92.25 168 PHE A N 1
ATOM 1370 C CA . PHE A 1 168 ? 2.157 -2.905 4.260 1.00 92.25 168 PHE A CA 1
ATOM 1371 C C . PHE A 1 168 ? 1.779 -1.635 5.036 1.00 92.25 168 PHE A C 1
ATOM 1373 O O . PHE A 1 168 ? 2.025 -1.577 6.244 1.00 92.25 168 PHE A O 1
ATOM 1380 N N . LEU A 1 169 ? 1.069 -0.693 4.407 1.00 90.12 169 LEU A N 1
ATOM 1381 C CA . LEU A 1 169 ? 0.632 0.561 5.034 1.00 90.12 169 LEU A CA 1
ATOM 1382 C C . LEU A 1 169 ? -0.228 0.316 6.279 1.00 90.12 169 LEU A C 1
ATOM 1384 O O . LEU A 1 169 ? 0.037 0.880 7.341 1.00 90.12 169 LEU A O 1
ATOM 1388 N N . VAL A 1 170 ? -1.211 -0.589 6.201 1.00 92.56 170 VAL A N 1
ATOM 1389 C CA . VAL A 1 170 ? -2.060 -0.954 7.352 1.00 92.56 170 VAL A CA 1
ATOM 1390 C C . VAL A 1 170 ? -1.241 -1.602 8.472 1.00 92.56 170 VAL A C 1
ATOM 1392 O O . VAL A 1 170 ? -1.465 -1.323 9.654 1.00 92.56 170 VAL A O 1
ATOM 1395 N N . SER A 1 171 ? -0.281 -2.466 8.128 1.00 91.75 171 SER A N 1
ATOM 1396 C CA . SER A 1 171 ? 0.615 -3.090 9.113 1.00 91.75 171 SER A CA 1
ATOM 1397 C C . SER A 1 171 ? 1.463 -2.062 9.841 1.00 91.75 171 SER A C 1
ATOM 1399 O O . SER A 1 171 ? 1.767 -2.244 11.019 1.00 91.75 171 SER A O 1
ATOM 1401 N N . ASP A 1 172 ? 1.850 -1.000 9.149 1.00 87.75 172 ASP A N 1
ATOM 1402 C CA . ASP A 1 172 ? 2.641 0.059 9.739 1.00 87.75 172 ASP A CA 1
ATOM 1403 C C . ASP A 1 172 ? 1.794 1.009 10.590 1.00 87.75 172 ASP A C 1
ATOM 1405 O O . ASP A 1 172 ? 2.154 1.277 11.732 1.00 87.75 172 ASP A O 1
ATOM 1409 N N . LEU A 1 173 ? 0.586 1.379 10.147 1.00 89.00 173 LEU A N 1
ATOM 1410 C CA . LEU A 1 173 ? -0.386 2.128 10.964 1.00 89.00 173 LEU A CA 1
ATOM 1411 C C . LEU A 1 173 ? -0.735 1.420 12.280 1.00 89.00 173 LEU A C 1
ATOM 1413 O O . LEU A 1 173 ? -1.020 2.063 13.295 1.00 89.00 173 LEU A O 1
ATOM 1417 N N . LEU A 1 174 ? -0.708 0.087 12.297 1.00 90.38 174 LEU A N 1
ATOM 1418 C CA . LEU A 1 174 ? -0.881 -0.682 13.527 1.00 90.38 174 LEU A CA 1
ATOM 1419 C C . LEU A 1 174 ? 0.267 -0.467 14.524 1.00 90.38 174 LEU A C 1
ATOM 1421 O O . LEU A 1 174 ? -0.009 -0.468 15.727 1.00 90.38 174 LEU A O 1
ATOM 1425 N N . LEU A 1 175 ? 1.496 -0.218 14.060 1.00 87.94 175 LEU A N 1
ATOM 1426 C CA . LEU A 1 175 ? 2.673 0.016 14.907 1.00 87.94 175 LEU A CA 1
ATOM 1427 C C . LEU A 1 175 ? 2.946 1.499 15.194 1.00 87.94 175 LEU A C 1
ATOM 1429 O O . LEU A 1 175 ? 3.390 1.810 16.296 1.00 87.94 175 LEU A O 1
ATOM 1433 N N . LYS A 1 176 ? 2.643 2.410 14.257 1.00 83.94 176 LYS A N 1
ATOM 1434 C CA . LYS A 1 176 ? 2.888 3.852 14.414 1.00 83.94 176 LYS A CA 1
ATOM 1435 C C . LYS A 1 176 ? 2.230 4.411 15.680 1.00 83.94 176 LYS A C 1
ATOM 1437 O O . LYS A 1 176 ? 1.129 3.990 16.066 1.00 83.94 176 LYS A O 1
ATOM 1442 N N . LYS A 1 177 ? 2.914 5.363 16.319 1.00 81.06 177 LYS A N 1
ATOM 1443 C CA . LYS A 1 177 ? 2.445 6.083 17.508 1.00 81.06 177 LYS A CA 1
ATOM 1444 C C . LYS A 1 177 ? 1.597 7.279 17.066 1.00 81.06 177 LYS A C 1
ATOM 1446 O O . LYS A 1 177 ? 2.132 8.257 16.571 1.00 81.06 177 LYS A O 1
ATOM 1451 N N . TYR A 1 178 ? 0.283 7.163 17.215 1.00 85.06 178 TYR A N 1
ATOM 1452 C CA . TYR A 1 178 ? -0.699 8.236 17.032 1.00 85.06 178 TYR A CA 1
ATOM 1453 C C . TYR A 1 178 ? -1.965 7.883 17.820 1.00 85.06 178 TYR A C 1
ATOM 1455 O O . TYR A 1 178 ? -2.089 6.754 18.320 1.00 85.06 178 TYR A O 1
ATOM 1463 N N . GLU A 1 179 ? -2.900 8.823 17.943 1.00 83.75 179 GLU A N 1
ATOM 1464 C CA . GLU A 1 179 ? -4.138 8.598 18.686 1.00 83.75 179 GLU A CA 1
ATOM 1465 C C . GLU A 1 179 ? -5.031 7.560 17.979 1.00 83.75 179 GLU A C 1
ATOM 1467 O O . GLU A 1 179 ? -5.544 7.783 16.880 1.00 83.75 179 GLU A O 1
ATOM 1472 N N . LYS A 1 180 ? -5.198 6.392 18.614 1.00 88.88 180 LYS A N 1
ATOM 1473 C CA . LYS A 1 180 ? -6.056 5.297 18.138 1.00 88.88 180 LYS A CA 1
ATOM 1474 C C . LYS A 1 180 ? -6.659 4.514 19.299 1.00 88.88 180 LYS A C 1
ATOM 1476 O O . LYS A 1 180 ? -5.944 4.020 20.178 1.00 88.88 180 LYS A O 1
ATOM 1481 N N . SER A 1 181 ? -7.973 4.336 19.267 1.00 91.69 181 SER A N 1
ATOM 1482 C CA . SER A 1 181 ? -8.712 3.551 20.254 1.00 91.69 181 SER A CA 1
ATOM 1483 C C . SER A 1 181 ? -8.506 2.041 20.062 1.00 91.69 181 SER A C 1
ATOM 1485 O O . SER A 1 181 ? -8.014 1.557 19.036 1.00 91.69 181 SER A O 1
ATOM 1487 N N . SER A 1 182 ? -8.931 1.246 21.046 1.00 92.94 182 SER A N 1
ATOM 1488 C CA . SER A 1 182 ? -8.971 -0.219 20.914 1.00 92.94 182 SER A CA 1
ATOM 1489 C C . SER A 1 182 ? -9.871 -0.678 19.760 1.00 92.94 182 SER A C 1
ATOM 1491 O O . SER A 1 182 ? -9.570 -1.686 19.113 1.00 92.94 182 SER A O 1
ATOM 1493 N N . LYS A 1 183 ? -10.940 0.076 19.468 1.00 93.50 183 LYS A N 1
ATOM 1494 C CA . LYS A 1 183 ? -11.839 -0.173 18.335 1.00 93.50 183 LYS A CA 1
ATOM 1495 C C . LYS A 1 183 ? -11.113 0.046 17.007 1.00 93.50 183 LYS A C 1
ATOM 1497 O O . LYS A 1 183 ? -11.164 -0.830 16.150 1.00 93.50 183 LYS A O 1
ATOM 1502 N N . ASP A 1 184 ? -10.351 1.128 16.884 1.00 92.75 184 ASP A N 1
ATOM 1503 C CA . ASP A 1 184 ? -9.601 1.468 15.664 1.00 92.75 184 ASP A CA 1
ATOM 1504 C C . ASP A 1 184 ? -8.528 0.419 15.353 1.00 92.75 184 ASP A C 1
ATOM 1506 O O . ASP A 1 184 ? -8.410 -0.067 14.228 1.00 92.75 184 ASP A O 1
ATOM 1510 N N . LYS A 1 185 ? -7.799 -0.037 16.382 1.00 93.06 185 LYS A N 1
ATOM 1511 C CA . LYS A 1 185 ? -6.825 -1.136 16.248 1.00 93.06 185 LYS A CA 1
ATOM 1512 C C . LYS A 1 185 ? -7.482 -2.445 15.801 1.00 93.06 185 LYS A C 1
ATOM 1514 O O . LYS A 1 185 ? -6.869 -3.224 15.067 1.00 93.06 185 LYS A O 1
ATOM 1519 N N . LYS A 1 186 ? -8.695 -2.743 16.283 1.00 95.25 186 LYS A N 1
ATOM 1520 C CA . LYS A 1 186 ? -9.462 -3.927 15.859 1.00 95.25 186 LYS A CA 1
ATOM 1521 C C . LYS A 1 186 ? -9.905 -3.789 14.404 1.00 95.25 186 LYS A C 1
ATOM 1523 O O . LYS A 1 186 ? -9.825 -4.762 13.653 1.00 95.25 186 LYS A O 1
ATOM 1528 N N . GLU A 1 187 ? -10.305 -2.592 14.001 1.00 95.00 187 GLU A N 1
ATOM 1529 C CA . GLU A 1 187 ? -10.780 -2.335 12.648 1.00 95.00 187 GLU A CA 1
ATOM 1530 C C . GLU A 1 187 ? -9.645 -2.384 11.616 1.00 95.00 187 GLU A C 1
ATOM 1532 O O . GLU A 1 187 ? -9.784 -3.066 10.606 1.00 95.00 187 GLU A O 1
ATOM 1537 N N . LEU A 1 188 ? -8.464 -1.829 11.918 1.00 94.62 188 LEU A N 1
ATOM 1538 C CA . LEU A 1 188 ? -7.260 -1.981 11.081 1.00 94.62 188 LEU A CA 1
ATOM 1539 C C . LEU A 1 188 ? -6.840 -3.448 10.907 1.00 94.62 188 LEU A C 1
ATOM 1541 O O . LEU A 1 188 ? -6.483 -3.875 9.810 1.00 94.62 188 LEU A O 1
ATOM 1545 N N . ARG A 1 189 ? -6.901 -4.252 11.978 1.00 95.75 189 ARG A N 1
ATOM 1546 C CA . ARG A 1 189 ? -6.631 -5.699 11.891 1.00 95.75 189 ARG A CA 1
ATOM 1547 C C . ARG A 1 189 ? -7.657 -6.422 11.021 1.00 95.75 189 ARG A C 1
ATOM 1549 O O . ARG A 1 189 ? -7.289 -7.325 10.271 1.00 95.75 189 ARG A O 1
ATOM 1556 N N . SER A 1 190 ? -8.920 -6.016 11.112 1.00 96.38 190 SER A N 1
ATOM 1557 C CA . SER A 1 190 ? -10.005 -6.581 10.308 1.00 96.38 190 SER A CA 1
ATOM 1558 C C . SER A 1 190 ? -9.840 -6.215 8.833 1.00 96.38 190 SER A C 1
ATOM 1560 O O . SER A 1 190 ? -9.883 -7.114 7.996 1.00 96.38 190 SER A O 1
ATOM 1562 N N . LEU A 1 191 ? -9.526 -4.952 8.522 1.00 95.31 191 LEU A N 1
ATOM 1563 C CA . LEU A 1 191 ? -9.169 -4.507 7.173 1.00 95.31 191 LEU A CA 1
ATOM 1564 C C . LEU A 1 191 ? -7.994 -5.317 6.622 1.00 95.31 191 LEU A C 1
ATOM 1566 O O . LEU A 1 191 ? -8.114 -5.900 5.551 1.00 95.31 191 LEU A O 1
ATOM 1570 N N . LYS A 1 192 ? -6.886 -5.439 7.367 1.00 95.06 192 LYS A N 1
ATOM 1571 C CA . LYS A 1 192 ? -5.721 -6.231 6.933 1.00 95.06 192 LYS A CA 1
ATOM 1572 C C . LYS A 1 192 ? -6.097 -7.672 6.575 1.00 95.06 192 LYS A C 1
ATOM 1574 O O . LYS A 1 192 ? -5.571 -8.215 5.610 1.00 95.06 192 LYS A O 1
ATOM 1579 N N . LYS A 1 193 ? -7.009 -8.291 7.336 1.00 96.12 193 LYS A N 1
ATOM 1580 C CA . LYS A 1 193 ? -7.512 -9.638 7.039 1.00 96.12 193 LYS A CA 1
ATOM 1581 C C . LYS A 1 193 ? -8.335 -9.663 5.746 1.00 96.12 193 LYS A C 1
ATOM 1583 O O . LYS A 1 193 ? -8.127 -10.569 4.946 1.00 96.12 193 LYS A O 1
ATOM 1588 N N . ARG A 1 194 ? -9.220 -8.682 5.532 1.00 96.31 194 ARG A N 1
ATOM 1589 C CA . ARG A 1 194 ? -10.038 -8.551 4.309 1.00 96.31 194 ARG A CA 1
ATOM 1590 C C . ARG A 1 194 ? -9.190 -8.261 3.066 1.00 96.31 194 ARG A C 1
ATOM 1592 O O . ARG A 1 194 ? -9.421 -8.855 2.023 1.00 96.31 194 ARG A O 1
ATOM 1599 N N . LEU A 1 195 ? -8.125 -7.467 3.190 1.00 94.56 195 LEU A N 1
ATOM 1600 C CA . LEU A 1 195 ? -7.181 -7.218 2.093 1.00 94.56 195 LEU A CA 1
ATOM 1601 C C . LEU A 1 195 ? -6.529 -8.506 1.554 1.00 94.56 195 LEU A C 1
ATOM 1603 O O . LEU A 1 195 ? -6.064 -8.516 0.420 1.00 94.56 195 LEU A O 1
ATOM 1607 N N . ASN A 1 196 ? -6.468 -9.605 2.317 1.00 93.75 196 ASN A N 1
ATOM 1608 C CA . ASN A 1 196 ? -5.940 -10.868 1.786 1.00 93.75 196 ASN A CA 1
ATOM 1609 C C . ASN A 1 196 ? -6.816 -11.439 0.660 1.00 93.75 196 ASN A C 1
ATOM 1611 O O . ASN A 1 196 ? -6.269 -12.031 -0.272 1.00 93.75 196 ASN A O 1
ATOM 1615 N N . SER A 1 197 ? -8.138 -11.236 0.722 1.00 94.69 197 SER A N 1
ATOM 1616 C CA . SER A 1 197 ? -9.082 -11.760 -0.272 1.00 94.69 197 SER A CA 1
ATOM 1617 C C . SER A 1 197 ? -9.235 -10.889 -1.518 1.00 94.69 197 SER A C 1
ATOM 1619 O O . SER A 1 197 ? -9.725 -11.395 -2.516 1.00 94.69 197 SER A O 1
ATOM 1621 N N . TYR A 1 198 ? -8.812 -9.621 -1.497 1.00 94.19 198 TYR A N 1
ATOM 1622 C CA . TYR A 1 198 ? -8.979 -8.727 -2.6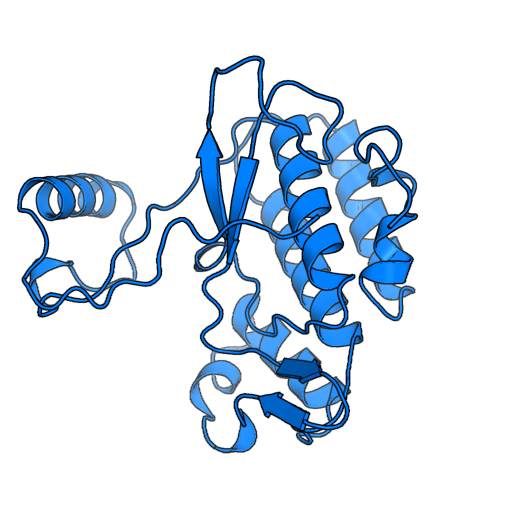51 1.00 94.19 198 TYR A CA 1
ATOM 1623 C C . TYR A 1 198 ? -7.891 -8.928 -3.705 1.00 94.19 198 TYR A C 1
ATOM 1625 O O . TYR A 1 198 ? -6.706 -8.999 -3.369 1.00 94.19 198 TYR A O 1
ATOM 1633 N N . GLY A 1 199 ? -8.286 -9.011 -4.973 1.00 91.31 199 GLY A N 1
ATOM 1634 C CA . GLY A 1 199 ? -7.402 -9.139 -6.133 1.00 91.31 199 GLY A CA 1
ATOM 1635 C C . GLY A 1 199 ? -6.776 -7.818 -6.578 1.00 91.31 199 GLY A C 1
ATOM 1636 O O . GLY A 1 199 ? -5.705 -7.821 -7.177 1.00 91.31 199 GLY A O 1
ATOM 1637 N N . SER A 1 200 ? -7.401 -6.687 -6.250 1.00 90.50 200 SER A N 1
ATOM 1638 C CA . SER A 1 200 ? -6.988 -5.358 -6.708 1.00 90.50 200 SER A CA 1
ATOM 1639 C C . SER A 1 200 ? -7.334 -4.257 -5.701 1.00 90.50 200 SER A C 1
ATOM 1641 O O . SER A 1 200 ? -8.168 -4.441 -4.810 1.00 90.50 200 SER A O 1
ATOM 1643 N N . ALA A 1 201 ? -6.719 -3.080 -5.853 1.00 87.44 201 ALA A N 1
ATOM 1644 C CA . ALA A 1 201 ? -7.122 -1.896 -5.094 1.00 87.44 201 ALA A CA 1
ATOM 1645 C C . ALA A 1 201 ? -8.561 -1.465 -5.426 1.00 87.44 201 ALA A C 1
ATOM 1647 O O . ALA A 1 201 ? -9.285 -1.065 -4.522 1.00 87.44 201 ALA A O 1
ATOM 1648 N N . LYS A 1 202 ? -9.009 -1.643 -6.679 1.00 85.94 202 LYS A N 1
ATOM 1649 C CA . LYS A 1 202 ? -10.387 -1.363 -7.112 1.00 85.94 202 LYS A CA 1
ATOM 1650 C C . LYS A 1 202 ? -11.427 -2.161 -6.320 1.00 85.94 202 LYS A C 1
ATOM 1652 O O . LYS A 1 202 ? -12.442 -1.611 -5.908 1.00 85.94 202 LYS A O 1
ATOM 1657 N N . GLU A 1 203 ? -11.159 -3.435 -6.038 1.00 89.19 203 GLU A N 1
ATOM 1658 C CA . GLU A 1 203 ? -12.003 -4.225 -5.130 1.00 89.19 203 GLU A CA 1
ATOM 1659 C C . GLU A 1 203 ? -11.957 -3.683 -3.693 1.00 89.19 203 GLU A C 1
ATOM 1661 O O . GLU A 1 203 ? -12.993 -3.562 -3.037 1.00 89.19 203 GLU A O 1
ATOM 1666 N N . ALA A 1 204 ? -10.768 -3.297 -3.218 1.00 89.31 204 ALA A N 1
ATOM 1667 C CA . ALA A 1 204 ? -10.570 -2.772 -1.868 1.00 89.31 204 ALA A CA 1
ATOM 1668 C C . ALA A 1 204 ? -11.261 -1.415 -1.622 1.00 89.31 204 ALA A C 1
ATOM 1670 O O . ALA A 1 204 ? -11.648 -1.151 -0.483 1.00 89.31 204 ALA A O 1
ATOM 1671 N N . VAL A 1 205 ? -11.475 -0.588 -2.659 1.00 84.50 205 VAL A N 1
ATOM 1672 C CA . VAL A 1 205 ? -12.254 0.674 -2.595 1.00 84.50 205 VAL A CA 1
ATOM 1673 C C . VAL A 1 205 ? -13.619 0.452 -1.938 1.00 84.50 205 VAL A C 1
ATOM 1675 O O . VAL A 1 205 ? -14.092 1.294 -1.176 1.00 84.50 205 VAL A O 1
ATOM 1678 N N . SER A 1 206 ? -14.253 -0.689 -2.221 1.00 84.88 206 SER A N 1
ATOM 1679 C CA . SER A 1 206 ? -15.605 -1.005 -1.748 1.00 84.88 206 SER A CA 1
ATOM 1680 C C . SER A 1 206 ? -15.645 -1.566 -0.320 1.00 84.88 206 SER A C 1
ATOM 1682 O O . SER A 1 206 ? -16.725 -1.897 0.174 1.00 84.88 206 SER A O 1
ATOM 1684 N N . ASP A 1 207 ? -14.500 -1.692 0.361 1.00 91.38 207 ASP A N 1
ATOM 1685 C CA . ASP A 1 207 ? -14.443 -2.221 1.724 1.00 91.38 207 ASP A CA 1
ATOM 1686 C C . ASP A 1 207 ? -15.211 -1.313 2.709 1.00 91.38 207 ASP A C 1
ATOM 1688 O O . ASP A 1 207 ? -15.071 -0.084 2.661 1.00 91.38 207 ASP A O 1
ATOM 1692 N N . PRO A 1 208 ? -15.969 -1.883 3.671 1.00 90.62 208 PRO A N 1
ATOM 1693 C CA . PRO A 1 208 ? -16.688 -1.109 4.681 1.00 90.62 208 PRO A CA 1
ATOM 1694 C C . PRO A 1 208 ? -15.821 -0.088 5.429 1.00 90.62 208 PRO A C 1
ATOM 1696 O O . PRO A 1 208 ? -16.327 0.957 5.839 1.00 90.62 208 PRO A O 1
ATOM 1699 N N . PHE A 1 209 ? -14.517 -0.343 5.555 1.00 89.56 209 PHE A N 1
ATOM 1700 C CA . PHE A 1 209 ? -13.549 0.570 6.159 1.00 89.56 209 PHE A CA 1
ATOM 1701 C C . PHE A 1 209 ? -13.524 1.956 5.500 1.00 89.56 209 PHE A C 1
ATOM 1703 O O . PHE A 1 209 ? -13.327 2.960 6.192 1.00 89.56 209 PHE A O 1
ATOM 1710 N N . PHE A 1 210 ? -13.755 2.033 4.186 1.00 84.25 210 PHE A N 1
ATOM 1711 C CA . PHE A 1 210 ? -13.754 3.284 3.418 1.00 84.25 210 PHE A CA 1
ATOM 1712 C C . PHE A 1 210 ? -15.145 3.922 3.304 1.00 84.25 210 PHE A C 1
ATOM 1714 O O . PHE A 1 210 ? -15.302 4.989 2.704 1.00 84.25 210 PHE A O 1
ATOM 1721 N N . SER A 1 211 ? -16.163 3.323 3.932 1.00 81.94 211 SER A N 1
ATOM 1722 C CA . SER A 1 211 ? -17.531 3.841 3.886 1.00 81.94 211 SER A CA 1
ATOM 1723 C C . SER A 1 211 ? -17.616 5.247 4.473 1.00 81.94 211 SER A C 1
ATOM 1725 O O . SER A 1 211 ? -17.116 5.524 5.567 1.00 81.94 211 SER A O 1
ATOM 1727 N N . GLY A 1 212 ? -18.278 6.138 3.734 1.00 72.19 212 GLY A N 1
ATOM 1728 C CA . GLY A 1 212 ? -18.460 7.535 4.125 1.00 72.19 212 GLY A CA 1
ATOM 1729 C C . GLY A 1 212 ? -17.209 8.405 3.993 1.00 72.19 212 GLY A C 1
ATOM 1730 O O . GLY A 1 212 ? -17.282 9.575 4.352 1.00 72.19 212 GLY A O 1
ATOM 1731 N N . LEU A 1 213 ? -16.095 7.872 3.479 1.00 70.88 213 LEU A N 1
ATOM 1732 C CA . LEU A 1 213 ? -14.918 8.666 3.125 1.00 70.88 213 LEU A CA 1
ATOM 1733 C C . LEU A 1 213 ? -14.993 9.114 1.670 1.00 70.88 213 LEU A C 1
ATOM 1735 O O . LEU A 1 213 ? -14.869 10.304 1.426 1.00 70.88 213 LEU A O 1
ATOM 1739 N N . LEU A 1 214 ? -15.272 8.191 0.747 1.00 66.38 214 LEU A N 1
ATOM 1740 C CA . LEU A 1 214 ? -15.281 8.462 -0.690 1.00 66.38 214 LEU A CA 1
ATOM 1741 C C . LEU A 1 214 ? -16.586 9.147 -1.148 1.00 66.38 214 LEU A C 1
ATOM 1743 O O . LEU A 1 214 ? -17.684 8.736 -0.754 1.00 66.38 214 LEU A O 1
ATOM 1747 N N . ILE A 1 215 ? -16.470 10.226 -1.933 1.00 56.72 215 ILE A N 1
ATOM 1748 C CA . ILE A 1 215 ? -17.610 11.022 -2.438 1.00 56.72 215 ILE A CA 1
ATOM 1749 C C . ILE A 1 215 ? -18.331 10.326 -3.607 1.00 56.72 215 ILE A C 1
ATOM 1751 O O . ILE A 1 215 ? -19.554 10.418 -3.686 1.00 56.72 215 ILE A O 1
ATOM 1755 N N . GLU A 1 216 ? -17.619 9.545 -4.424 1.00 53.06 216 GLU A N 1
ATOM 1756 C CA . GLU A 1 216 ? -18.170 8.718 -5.508 1.00 53.06 216 GLU A CA 1
ATOM 1757 C C . GLU A 1 216 ? -17.577 7.301 -5.455 1.00 53.06 216 GLU A C 1
ATOM 1759 O O . GLU A 1 216 ? -16.461 7.103 -4.969 1.00 53.06 216 GLU A O 1
ATOM 1764 N N . LYS A 1 217 ? -18.330 6.301 -5.933 1.00 50.03 217 LYS A N 1
ATOM 1765 C CA . LYS A 1 217 ? -17.766 4.973 -6.210 1.00 50.03 217 LYS A CA 1
ATOM 1766 C C . LYS A 1 217 ? -16.881 5.105 -7.453 1.00 50.03 217 LYS A C 1
ATOM 1768 O O . LYS A 1 217 ? -17.406 5.419 -8.516 1.00 50.03 217 LYS A O 1
ATOM 1773 N N . LEU A 1 218 ? -15.574 4.915 -7.270 1.00 48.66 218 LEU A N 1
ATOM 1774 C CA . LEU A 1 218 ? -14.559 4.865 -8.329 1.00 48.66 218 LEU A CA 1
ATOM 1775 C C . LEU A 1 218 ? -14.780 3.685 -9.285 1.00 48.66 218 LEU A C 1
ATOM 1777 O O . LEU A 1 218 ? -15.240 2.619 -8.809 1.00 48.66 218 LEU A O 1
#